Protein AF-B0WJ15-F1 (afdb_monomer)

Mean predicted aligned error: 12.39 Å

Sequence (258 aa):
MEREQELSQRQSWVLLDHVLFNPSLWIYTPATVQARLYAYLATEFLSDTQIYSNVRRVSTVLQTVHTLKFYYWVVNPRAKSGITPKGLDGPRPAQKDILAIRAYILLFLKQLIMIGNGVKDDELQSILNYLMTMHEDENLHDVLQMLISLMSEHPSSMVPAFDVKHGVRTIFKLLAAESQLIRLQALKLLGFFLSRSTHKFKWNCWVFGTVIFPTTAFLRKLLPLNQVLLPEASFVGKLTFGTVAGNVSGNGPEENLI

Organism: Culex quinquefasciatus (NCBI:txid7176)

Structure (mmCIF, N/CA/C/O backbone):
data_AF-B0WJ15-F1
#
_entry.id   AF-B0WJ15-F1
#
loop_
_atom_site.group_PDB
_atom_site.id
_atom_site.type_symbol
_atom_site.label_atom_id
_atom_site.label_alt_id
_atom_site.label_comp_id
_atom_site.label_asym_id
_atom_site.label_entity_id
_atom_site.label_seq_id
_atom_site.pdbx_PDB_ins_code
_atom_site.Cartn_x
_atom_site.Cartn_y
_atom_site.Cartn_z
_atom_site.occupancy
_atom_site.B_iso_or_equiv
_atom_site.auth_seq_id
_atom_site.auth_comp_id
_atom_site.auth_asym_id
_atom_site.auth_atom_id
_atom_site.pdbx_PDB_model_num
ATOM 1 N N . MET A 1 1 ? -18.269 -24.634 -29.330 1.00 61.69 1 MET A N 1
ATOM 2 C CA . MET A 1 1 ? -17.632 -25.464 -28.284 1.00 61.69 1 MET A CA 1
ATOM 3 C C . MET A 1 1 ? -16.351 -24.854 -27.720 1.00 61.69 1 MET A C 1
ATOM 5 O O . MET A 1 1 ? -16.474 -24.249 -26.669 1.00 61.69 1 MET A O 1
ATOM 9 N N . GLU A 1 2 ? -15.174 -24.895 -28.365 1.00 66.12 2 GLU A N 1
ATOM 10 C CA . GLU A 1 2 ? -13.932 -24.343 -27.754 1.00 66.12 2 GLU A CA 1
ATOM 11 C C . GLU A 1 2 ? -14.013 -22.841 -27.427 1.00 66.12 2 GLU A C 1
ATOM 13 O O . GLU A 1 2 ? -13.768 -22.444 -26.293 1.00 66.12 2 GLU A O 1
ATOM 18 N N . ARG A 1 3 ? -14.470 -21.999 -28.366 1.00 65.69 3 ARG A N 1
ATOM 19 C CA . ARG A 1 3 ? -14.637 -20.553 -28.101 1.00 65.69 3 ARG A CA 1
ATOM 20 C C . ARG A 1 3 ? -15.656 -20.247 -26.999 1.00 65.69 3 ARG A C 1
ATOM 22 O O . ARG A 1 3 ? -15.525 -19.248 -26.303 1.00 65.69 3 ARG A O 1
ATOM 29 N N . GLU A 1 4 ? -16.683 -21.081 -26.848 1.00 67.06 4 GLU A N 1
ATOM 30 C CA . GLU A 1 4 ? -17.711 -20.911 -25.810 1.00 67.06 4 GLU A CA 1
ATOM 31 C C . GLU A 1 4 ? -17.193 -21.348 -24.437 1.00 67.06 4 GLU A C 1
ATOM 33 O O . GLU A 1 4 ? -17.495 -20.698 -23.439 1.00 67.06 4 GLU A O 1
ATOM 38 N N . GLN A 1 5 ? -16.358 -22.390 -24.385 1.00 64.75 5 GLN A N 1
ATOM 39 C CA . GLN A 1 5 ? -15.649 -22.796 -23.172 1.00 64.75 5 GLN A CA 1
ATOM 40 C C . GLN A 1 5 ? -14.632 -21.736 -22.737 1.00 64.75 5 GLN A C 1
ATOM 42 O O . GLN A 1 5 ? -14.615 -21.374 -21.564 1.00 64.75 5 GLN A O 1
ATOM 47 N N . GLU A 1 6 ? -13.868 -21.156 -23.665 1.00 66.56 6 GLU A N 1
ATOM 48 C CA . GLU A 1 6 ? -12.963 -20.037 -23.367 1.00 66.56 6 GLU A CA 1
ATOM 49 C C . GLU A 1 6 ? -13.717 -18.795 -22.869 1.00 66.56 6 GLU A C 1
ATOM 51 O O . GLU A 1 6 ? -13.281 -18.138 -21.922 1.00 66.56 6 GLU A O 1
ATOM 56 N N . LEU A 1 7 ? -14.866 -18.467 -23.473 1.00 69.06 7 LEU A N 1
ATOM 57 C CA . LEU A 1 7 ? -15.721 -17.359 -23.034 1.00 69.06 7 LEU A CA 1
ATOM 58 C C . LEU A 1 7 ? -16.298 -17.609 -21.635 1.00 69.06 7 LEU A C 1
ATOM 60 O O . LEU A 1 7 ? -16.238 -16.716 -20.789 1.00 69.06 7 LEU A O 1
ATOM 64 N N . SER A 1 8 ? -16.795 -18.819 -21.371 1.00 65.25 8 SER A N 1
ATOM 65 C CA . SER A 1 8 ? -17.297 -19.222 -20.052 1.00 65.25 8 SER A CA 1
ATOM 66 C C . SER A 1 8 ? -16.190 -19.188 -18.997 1.00 65.25 8 SER A C 1
ATOM 68 O O . SER A 1 8 ? -16.399 -18.707 -17.882 1.00 65.25 8 SER A O 1
ATOM 70 N N . GLN A 1 9 ? -14.987 -19.644 -19.348 1.00 65.44 9 GLN A N 1
ATOM 71 C CA . GLN A 1 9 ? -13.832 -19.623 -18.459 1.00 65.44 9 GLN A CA 1
ATOM 72 C C . GLN A 1 9 ? -13.408 -18.179 -18.158 1.00 65.44 9 GLN A C 1
ATOM 74 O O . GLN A 1 9 ? -13.253 -17.816 -16.993 1.00 65.44 9 GLN A O 1
ATOM 79 N N . ARG A 1 10 ? -13.337 -17.305 -19.170 1.00 64.25 10 ARG A N 1
ATOM 80 C CA . ARG A 1 10 ? -13.076 -15.866 -18.974 1.00 64.25 10 ARG A CA 1
ATOM 81 C C . ARG A 1 10 ? -14.125 -15.197 -18.086 1.00 64.25 10 ARG A C 1
ATOM 83 O O . ARG A 1 10 ? -13.758 -14.407 -17.222 1.00 64.25 10 ARG A O 1
ATOM 90 N N . GLN A 1 11 ? -15.408 -15.519 -18.252 1.00 65.06 11 GLN A N 1
ATOM 91 C CA . GLN A 1 11 ? -16.475 -14.996 -17.390 1.00 65.06 11 GLN A CA 1
ATOM 92 C C . GLN A 1 11 ? -16.332 -15.471 -15.939 1.00 65.06 11 GLN A C 1
ATOM 94 O O . GLN A 1 11 ? -16.527 -14.673 -15.021 1.00 65.06 11 GLN A O 1
ATOM 99 N N . SER A 1 12 ? -15.931 -16.727 -15.720 1.00 64.38 12 SER A N 1
ATOM 100 C CA . SER A 1 12 ? -15.701 -17.254 -14.369 1.00 64.38 12 SER A CA 1
ATOM 101 C C . SER A 1 12 ? -14.552 -16.542 -13.644 1.00 64.38 12 SER A C 1
ATOM 103 O O . SER A 1 12 ? -14.696 -16.201 -12.472 1.00 64.38 12 SER A O 1
ATOM 105 N N . TRP A 1 13 ? -13.464 -16.209 -14.347 1.00 68.50 13 TRP A N 1
ATOM 106 C CA . TRP A 1 13 ? -12.348 -15.446 -13.777 1.00 68.50 13 TRP A CA 1
ATOM 107 C C . TRP A 1 13 ? -12.732 -14.004 -13.450 1.00 68.50 13 TRP A C 1
ATOM 109 O O . TRP A 1 13 ? -12.374 -13.491 -12.395 1.00 68.50 13 TRP A O 1
ATOM 119 N N . VAL A 1 14 ? -13.525 -13.366 -14.315 1.00 69.00 14 VAL A N 1
ATOM 120 C CA . VAL A 1 14 ? -14.055 -12.018 -14.060 1.00 69.00 14 VAL A CA 1
ATOM 121 C C . VAL A 1 14 ? -14.914 -12.011 -12.793 1.00 69.00 14 VAL A C 1
ATOM 123 O O . VAL A 1 14 ? -14.766 -11.122 -11.957 1.00 69.00 14 VAL A O 1
ATOM 126 N N . LEU A 1 15 ? -15.779 -13.012 -12.617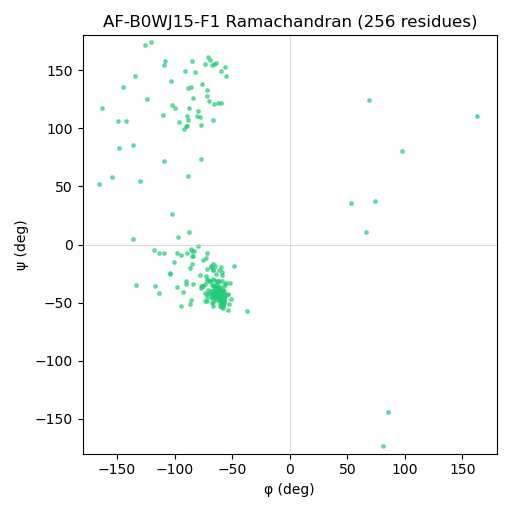 1.00 68.25 15 LEU A N 1
ATOM 127 C CA . LEU A 1 15 ? -16.590 -13.170 -11.408 1.00 68.25 15 LEU A CA 1
ATOM 128 C C . LEU A 1 15 ? -15.727 -13.418 -10.167 1.00 68.25 15 LEU A C 1
ATOM 130 O O . LEU A 1 15 ? -15.970 -12.802 -9.130 1.00 68.25 15 LEU A O 1
ATOM 134 N N . LEU A 1 16 ? -14.706 -14.269 -10.280 1.00 76.44 16 LEU A N 1
ATOM 135 C CA . LEU A 1 16 ? -13.784 -14.554 -9.185 1.00 76.44 16 LEU A CA 1
ATOM 136 C C . LEU A 1 16 ? -13.050 -13.285 -8.728 1.00 76.44 16 LEU A C 1
ATOM 138 O O . LEU A 1 16 ? -13.041 -12.995 -7.533 1.00 76.44 16 LEU A O 1
ATOM 142 N N . ASP A 1 17 ? -12.530 -12.482 -9.661 1.00 77.12 17 ASP A N 1
ATOM 143 C CA . ASP A 1 17 ? -11.898 -11.190 -9.362 1.00 77.12 17 ASP A CA 1
ATOM 144 C C . ASP A 1 17 ? -12.865 -10.248 -8.622 1.00 77.12 17 ASP A C 1
ATOM 146 O O . ASP A 1 17 ? -12.502 -9.622 -7.621 1.00 77.12 17 ASP A O 1
ATOM 150 N N . HIS A 1 18 ? -14.115 -10.163 -9.094 1.00 77.88 18 HIS A N 1
ATOM 151 C CA . HIS A 1 18 ? -15.151 -9.306 -8.510 1.00 77.88 18 HIS A CA 1
ATOM 152 C C . HIS A 1 18 ? -15.619 -9.748 -7.120 1.00 77.88 18 HIS A C 1
ATOM 154 O O . HIS A 1 18 ? -16.206 -8.937 -6.401 1.00 77.88 18 HIS A O 1
ATOM 160 N N . VAL A 1 19 ? -15.366 -10.996 -6.728 1.00 86.38 19 VAL A N 1
ATOM 161 C CA . VAL A 1 19 ? -15.652 -11.492 -5.379 1.00 86.38 19 VAL A CA 1
ATOM 162 C C . VAL A 1 19 ? -14.412 -11.377 -4.496 1.00 86.38 19 VAL A C 1
ATOM 164 O O . VAL A 1 19 ? -14.480 -10.760 -3.433 1.00 86.38 19 VAL A O 1
ATOM 167 N N . LEU A 1 20 ? -13.265 -11.911 -4.927 1.00 86.88 20 LEU A N 1
ATOM 168 C CA . LEU A 1 20 ? -12.046 -11.983 -4.113 1.00 86.88 20 LEU A CA 1
ATOM 169 C C . LEU A 1 20 ? -11.492 -10.601 -3.754 1.00 86.88 20 LEU A C 1
ATOM 171 O O . LEU A 1 20 ? -11.115 -10.376 -2.606 1.00 86.88 20 LEU A O 1
ATOM 175 N N . PHE A 1 21 ? -11.482 -9.657 -4.699 1.00 89.44 21 PHE A N 1
ATOM 176 C CA . PHE A 1 21 ? -10.881 -8.334 -4.491 1.00 89.44 21 PHE A CA 1
ATOM 177 C C . PHE A 1 21 ? -11.884 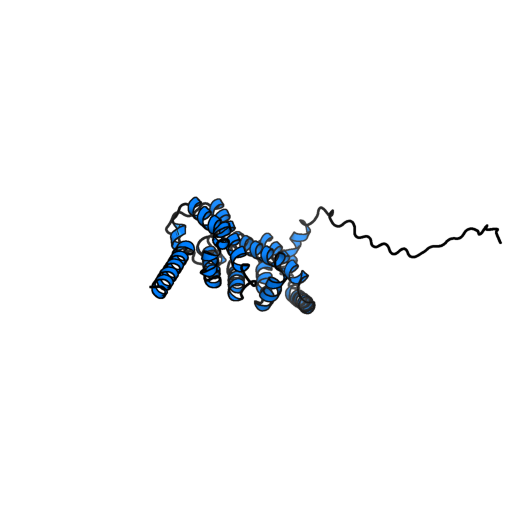-7.254 -4.089 1.00 89.44 21 PHE A C 1
ATOM 179 O O . PHE A 1 21 ? -11.518 -6.083 -3.992 1.00 89.44 21 PHE A O 1
ATOM 186 N N . ASN A 1 22 ? -13.144 -7.619 -3.832 1.00 92.25 22 ASN A N 1
ATOM 187 C CA . ASN A 1 22 ? -14.171 -6.664 -3.446 1.00 92.25 22 ASN A CA 1
ATOM 188 C C . ASN A 1 22 ? -14.272 -6.525 -1.917 1.00 92.25 22 ASN A C 1
ATOM 190 O O . ASN A 1 22 ? -14.953 -7.323 -1.266 1.00 92.25 22 ASN A O 1
ATOM 194 N N . PRO A 1 23 ? -13.677 -5.477 -1.315 1.00 93.56 23 PRO A N 1
ATOM 195 C CA . PRO A 1 23 ? -13.690 -5.313 0.133 1.00 93.56 23 PRO A CA 1
ATOM 196 C C . PRO A 1 23 ? -15.093 -5.099 0.695 1.00 93.56 23 PRO A C 1
ATOM 198 O O . PRO A 1 23 ? -15.320 -5.439 1.849 1.00 93.56 23 PRO A O 1
ATOM 201 N N . SER A 1 24 ? -16.039 -4.579 -0.099 1.00 93.38 24 SER A N 1
ATOM 202 C CA . SER A 1 24 ? -17.410 -4.341 0.368 1.00 93.38 24 SER A CA 1
ATOM 203 C C . SER A 1 24 ? -18.158 -5.623 0.722 1.00 93.38 24 SER A C 1
ATOM 205 O O . SER A 1 24 ? -19.124 -5.550 1.460 1.00 93.38 24 SER A O 1
ATOM 207 N N . LEU A 1 25 ? -17.707 -6.791 0.258 1.00 93.56 25 LEU A N 1
ATOM 208 C CA . LEU A 1 25 ? -18.269 -8.074 0.681 1.00 93.56 25 LEU A CA 1
ATOM 209 C C . LEU A 1 25 ? -17.599 -8.559 1.970 1.00 93.56 25 LEU A C 1
ATOM 211 O O . LEU A 1 25 ? -18.260 -8.932 2.938 1.00 93.56 25 LEU A O 1
ATOM 215 N N . TRP A 1 26 ? -16.267 -8.521 1.992 1.00 94.69 26 TRP A N 1
ATOM 216 C CA . TRP A 1 26 ? -15.470 -9.151 3.043 1.00 94.69 26 TRP A CA 1
ATOM 217 C C . TRP A 1 26 ? -15.514 -8.421 4.380 1.00 94.69 26 TRP A C 1
ATOM 219 O O . TRP A 1 26 ? -15.399 -9.074 5.417 1.00 94.69 26 TRP A O 1
ATOM 229 N N . ILE A 1 27 ? -15.744 -7.107 4.383 1.00 94.69 27 ILE A N 1
ATOM 230 C CA . ILE A 1 27 ? -15.808 -6.302 5.613 1.00 94.69 27 ILE A CA 1
ATOM 231 C C . ILE A 1 27 ? -16.893 -6.761 6.597 1.00 94.69 27 ILE A C 1
ATOM 233 O O . ILE A 1 27 ? -16.757 -6.525 7.793 1.00 94.69 27 ILE A O 1
ATOM 237 N N . TYR A 1 28 ? -17.938 -7.439 6.113 1.00 94.06 28 TYR A N 1
ATOM 238 C CA . TYR A 1 28 ? -19.042 -7.942 6.935 1.00 94.06 28 TYR A CA 1
ATOM 239 C C . TYR A 1 28 ? -18.784 -9.351 7.486 1.00 94.06 28 TYR A C 1
ATOM 241 O O . TYR A 1 28 ? -19.559 -9.856 8.296 1.00 94.06 28 TYR A O 1
ATOM 249 N N . THR A 1 29 ? -17.703 -10.004 7.057 1.00 95.19 29 THR A N 1
ATOM 250 C CA . THR A 1 29 ? -17.315 -11.328 7.559 1.00 95.19 29 THR A CA 1
ATOM 251 C C . THR A 1 29 ? -16.498 -11.208 8.851 1.00 95.19 29 THR A C 1
ATOM 253 O O . THR A 1 29 ? -15.889 -10.162 9.093 1.00 95.19 29 THR A O 1
ATOM 256 N N . PRO A 1 30 ? -16.428 -12.255 9.696 1.00 95.94 30 PRO A N 1
ATOM 257 C CA . PRO A 1 30 ? -15.579 -12.235 10.886 1.00 95.94 30 PRO A CA 1
ATOM 258 C C . PRO A 1 30 ? -14.114 -11.919 10.554 1.00 95.94 30 PRO A C 1
ATOM 260 O O . PRO A 1 30 ? -13.585 -12.380 9.544 1.00 95.94 30 PRO A O 1
ATOM 263 N N . ALA A 1 31 ? -13.422 -11.195 11.438 1.00 95.81 31 ALA A N 1
ATOM 264 C CA . ALA A 1 31 ? -12.035 -10.767 11.217 1.00 95.81 31 ALA A CA 1
ATOM 265 C C . ALA A 1 31 ? -11.073 -11.931 10.905 1.00 95.81 31 ALA A C 1
ATOM 267 O O . ALA A 1 31 ? -10.152 -11.792 10.104 1.00 95.81 31 ALA A O 1
ATOM 268 N N . THR A 1 32 ? -11.319 -13.107 11.489 1.00 96.69 32 THR A N 1
ATOM 269 C CA . THR A 1 32 ? -10.557 -14.333 11.214 1.00 96.69 32 THR A CA 1
ATOM 270 C C . THR A 1 32 ? -10.712 -14.816 9.772 1.00 96.69 32 THR A C 1
ATOM 272 O O . THR A 1 32 ? -9.753 -15.328 9.199 1.00 96.69 32 THR A O 1
ATOM 275 N N . VAL A 1 33 ? -11.888 -14.637 9.166 1.00 97.00 33 VAL A N 1
ATOM 276 C CA . VAL A 1 33 ? -12.153 -14.975 7.760 1.00 97.00 33 VAL A CA 1
ATOM 277 C C . VAL A 1 33 ? -11.446 -13.982 6.843 1.00 97.00 33 VAL A C 1
ATOM 279 O O . VAL A 1 33 ? -10.750 -14.405 5.923 1.00 97.00 33 VAL A O 1
ATOM 282 N N . GLN A 1 34 ? -11.534 -12.683 7.146 1.00 96.44 34 GLN A N 1
ATOM 283 C CA . GLN A 1 34 ? -10.812 -11.639 6.409 1.00 96.44 34 GLN A CA 1
ATOM 284 C C . GLN A 1 34 ? -9.297 -11.897 6.421 1.00 96.44 34 GLN A C 1
ATOM 286 O O . GLN A 1 34 ? -8.653 -11.887 5.374 1.00 96.44 34 GLN A O 1
ATOM 291 N N . ALA A 1 35 ? -8.727 -12.193 7.594 1.00 96.88 35 ALA A N 1
ATOM 292 C CA . ALA A 1 35 ? -7.303 -12.491 7.733 1.00 96.88 35 ALA A CA 1
ATOM 293 C C . ALA A 1 35 ? -6.889 -1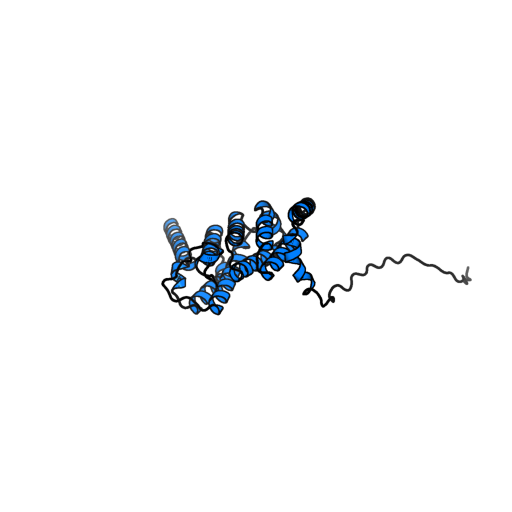3.730 6.926 1.00 96.88 35 ALA A C 1
ATOM 295 O O . ALA A 1 35 ? -5.862 -13.696 6.255 1.00 96.88 35 ALA A O 1
ATOM 296 N N . ARG A 1 36 ? -7.695 -14.802 6.943 1.00 97.25 36 ARG A N 1
ATOM 297 C CA . ARG A 1 36 ? -7.433 -16.018 6.154 1.00 97.25 36 ARG A CA 1
ATOM 298 C C . ARG A 1 36 ? -7.476 -15.759 4.652 1.00 97.25 36 ARG A C 1
ATOM 300 O O . ARG A 1 36 ? -6.600 -16.246 3.949 1.00 97.25 36 ARG A O 1
ATOM 307 N N . LEU A 1 37 ? -8.448 -14.980 4.176 1.00 96.00 37 LEU A N 1
ATOM 308 C CA . LEU A 1 37 ? -8.527 -14.593 2.768 1.00 96.00 37 LEU A CA 1
ATOM 309 C C . LEU A 1 37 ? -7.255 -13.866 2.330 1.00 96.00 37 LEU A C 1
ATOM 311 O O . LEU A 1 37 ? -6.623 -14.271 1.360 1.00 96.00 37 LEU A O 1
ATOM 315 N N . TYR A 1 38 ? -6.870 -12.799 3.034 1.00 96.62 38 TYR A N 1
ATOM 316 C CA . TYR A 1 38 ? -5.703 -12.019 2.625 1.00 96.62 38 TYR A CA 1
ATOM 317 C C . TYR A 1 38 ? -4.393 -12.778 2.820 1.00 96.62 38 TYR A C 1
ATOM 319 O O . TYR A 1 38 ? -3.480 -12.583 2.024 1.00 96.62 38 TYR A O 1
ATOM 327 N N . ALA A 1 39 ? -4.301 -13.660 3.819 1.00 96.62 39 ALA A N 1
ATOM 328 C CA . ALA A 1 39 ? -3.164 -14.562 3.959 1.00 96.62 39 ALA A CA 1
ATOM 329 C C . ALA A 1 39 ? -3.043 -15.481 2.737 1.00 96.62 39 ALA A C 1
ATOM 331 O O . ALA A 1 39 ? -1.993 -15.496 2.107 1.00 96.62 39 ALA A O 1
ATOM 332 N N . TYR A 1 40 ? -4.134 -16.147 2.342 1.00 94.88 40 TYR A N 1
ATOM 333 C CA . TYR A 1 40 ? -4.174 -16.993 1.147 1.00 94.88 40 TYR A CA 1
ATOM 334 C C . TYR A 1 40 ? -3.786 -16.218 -0.122 1.00 94.88 40 TYR A C 1
ATOM 336 O O . TYR A 1 40 ? -2.936 -16.673 -0.891 1.00 94.88 40 TYR A O 1
ATOM 344 N N . LEU A 1 41 ? -4.345 -15.014 -0.311 1.00 92.94 41 LEU A N 1
ATOM 345 C CA . LEU A 1 41 ? -3.983 -14.138 -1.430 1.00 92.94 41 LEU A CA 1
ATOM 346 C C . LEU A 1 41 ? -2.476 -13.829 -1.447 1.00 92.94 41 LEU A C 1
ATOM 348 O O . LEU A 1 41 ? -1.857 -13.832 -2.507 1.00 92.94 41 LEU A O 1
ATOM 352 N N . ALA A 1 42 ? -1.885 -13.601 -0.275 1.00 92.81 42 ALA A N 1
ATOM 353 C CA . ALA A 1 42 ? -0.488 -13.220 -0.099 1.00 92.81 42 ALA A CA 1
ATOM 354 C C . ALA A 1 42 ? 0.522 -14.380 -0.101 1.00 92.81 42 ALA A C 1
ATOM 356 O O . ALA A 1 42 ? 1.719 -14.123 0.017 1.00 92.81 42 ALA A O 1
ATOM 357 N N . THR A 1 43 ? 0.104 -15.645 -0.138 1.00 91.19 43 THR A N 1
ATOM 358 C CA . THR A 1 43 ? 1.053 -16.776 -0.053 1.00 91.19 43 THR A CA 1
ATOM 359 C C . THR A 1 43 ? 0.813 -17.857 -1.090 1.00 91.19 43 THR A C 1
ATOM 361 O O . THR A 1 43 ? 1.774 -18.445 -1.581 1.00 91.19 43 THR A O 1
ATOM 364 N N . GLU A 1 44 ? -0.443 -18.120 -1.438 1.00 89.56 44 GLU A N 1
ATOM 365 C CA . GLU A 1 44 ? -0.826 -19.263 -2.273 1.00 89.56 44 GLU A CA 1
ATOM 366 C C . GLU A 1 44 ? -1.461 -18.827 -3.595 1.00 89.56 44 GLU A C 1
ATOM 368 O O . GLU A 1 44 ? -1.220 -19.434 -4.630 1.00 89.56 44 GLU A O 1
ATOM 373 N N . PHE A 1 45 ? -2.232 -17.741 -3.606 1.00 86.94 45 PHE A N 1
ATOM 374 C CA . PHE A 1 45 ? -2.969 -17.329 -4.804 1.00 86.94 45 PHE A CA 1
ATOM 375 C C . PHE A 1 45 ? -2.061 -16.986 -5.994 1.00 86.94 45 PHE A C 1
ATOM 377 O O . PHE A 1 45 ? -2.378 -17.301 -7.137 1.00 86.94 45 PHE A O 1
ATOM 384 N N . LEU A 1 46 ? -0.926 -16.333 -5.733 1.00 82.81 46 LEU A N 1
ATOM 385 C CA . LEU A 1 46 ? -0.005 -15.877 -6.778 1.00 82.81 46 LEU A CA 1
ATOM 386 C C . LEU A 1 46 ? 0.986 -16.954 -7.248 1.00 82.81 46 LEU A C 1
ATOM 388 O O . LEU A 1 46 ? 1.682 -16.730 -8.238 1.00 82.81 46 LEU A O 1
ATOM 392 N N . SER A 1 47 ? 1.077 -18.097 -6.558 1.00 81.00 47 SER A N 1
ATOM 393 C CA . SER A 1 47 ? 1.951 -19.207 -6.959 1.00 81.00 47 SER A CA 1
ATOM 394 C C . SER A 1 47 ? 1.295 -20.144 -7.980 1.00 81.00 47 SER A C 1
ATOM 396 O O . SER A 1 47 ? 2.003 -20.873 -8.677 1.00 81.00 47 SER A O 1
ATOM 398 N N . ASP A 1 48 ? -0.031 -20.085 -8.130 1.00 79.44 48 ASP A N 1
ATOM 399 C CA . ASP A 1 48 ? -0.768 -20.826 -9.151 1.00 79.44 48 ASP A CA 1
ATOM 400 C C . ASP A 1 48 ? -0.671 -20.126 -10.521 1.00 79.44 48 ASP A C 1
ATOM 402 O O . ASP A 1 48 ? -1.168 -19.015 -10.737 1.00 79.44 48 ASP A O 1
ATOM 406 N N . THR A 1 49 ? -0.026 -20.797 -11.477 1.00 62.81 49 THR A N 1
ATOM 407 C CA . THR A 1 49 ? 0.248 -20.270 -12.821 1.00 62.81 49 THR A CA 1
ATOM 408 C C . THR A 1 49 ? -1.013 -20.060 -13.662 1.00 62.81 49 THR A C 1
ATOM 410 O O . THR A 1 49 ? -1.039 -19.146 -14.493 1.00 62.81 49 THR A O 1
ATOM 413 N N . GLN A 1 50 ? -2.069 -20.849 -13.437 1.00 65.31 50 GLN A N 1
ATOM 414 C CA . GLN A 1 50 ? -3.348 -20.710 -14.141 1.00 65.31 50 GLN A CA 1
ATOM 415 C C . GLN A 1 50 ? -4.091 -19.466 -13.661 1.00 65.31 50 GLN A C 1
ATOM 417 O O . GLN A 1 50 ? -4.596 -18.688 -14.473 1.00 65.31 50 GLN A O 1
ATOM 422 N N . ILE A 1 51 ? -4.089 -19.234 -12.349 1.00 65.12 51 ILE A N 1
ATOM 423 C CA . ILE A 1 51 ? -4.714 -18.062 -11.733 1.00 65.12 51 ILE A CA 1
ATOM 424 C C . ILE A 1 51 ? -3.951 -16.795 -12.132 1.00 65.12 51 ILE A C 1
ATOM 426 O O . ILE A 1 51 ? -4.546 -15.857 -12.665 1.00 65.12 51 ILE A O 1
ATOM 430 N N . TYR A 1 52 ? -2.626 -16.789 -11.970 1.00 64.50 52 TYR A N 1
ATOM 431 C CA . TYR A 1 52 ? -1.766 -15.653 -12.310 1.00 64.50 52 TYR A CA 1
ATOM 432 C C . TYR A 1 52 ? -1.991 -15.131 -13.738 1.00 64.50 52 TYR A C 1
ATOM 434 O O . TYR A 1 52 ? -2.132 -13.922 -13.935 1.00 64.50 52 TYR A O 1
ATOM 442 N N . SER A 1 53 ? -2.055 -16.028 -14.729 1.00 65.56 53 SER A N 1
ATOM 443 C CA . SER A 1 53 ? -2.175 -15.646 -16.144 1.00 65.56 53 SER A CA 1
ATOM 444 C C . SER A 1 53 ? -3.451 -14.857 -16.474 1.00 65.56 53 SER A C 1
ATOM 446 O O . SER A 1 53 ? -3.474 -1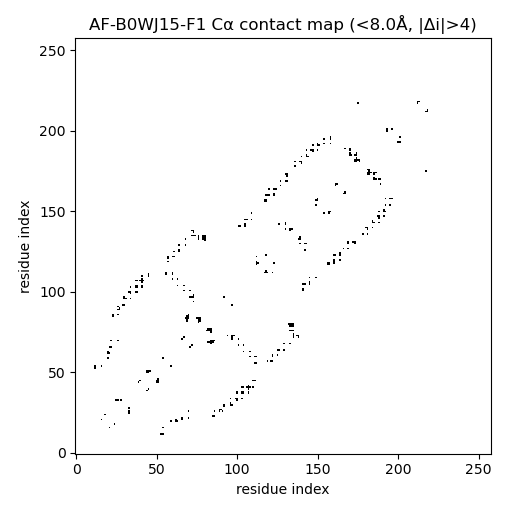4.106 -17.450 1.00 65.56 53 SER A O 1
ATOM 448 N N . ASN A 1 54 ? -4.489 -14.985 -15.642 1.00 70.50 54 ASN A N 1
ATOM 449 C CA . ASN A 1 54 ? -5.797 -14.370 -15.852 1.00 70.50 54 ASN A CA 1
ATOM 450 C C . ASN A 1 54 ? -6.015 -13.097 -15.017 1.00 70.50 54 ASN A C 1
ATOM 452 O O . ASN A 1 54 ? -6.921 -12.314 -15.317 1.00 70.50 54 ASN A O 1
ATOM 456 N N . VAL A 1 55 ? -5.178 -12.847 -14.005 1.00 77.56 55 VAL A N 1
ATOM 457 C CA . VAL A 1 55 ? -5.322 -11.683 -13.122 1.00 77.56 55 VAL A CA 1
ATOM 458 C C . VAL A 1 55 ? -4.957 -10.394 -13.856 1.00 77.56 55 VAL A C 1
ATOM 460 O O . VAL A 1 55 ? -3.851 -10.208 -14.375 1.00 77.56 55 VAL A O 1
ATOM 463 N N . ARG A 1 56 ? -5.865 -9.416 -13.808 1.00 87.00 56 ARG A N 1
ATOM 464 C CA . ARG A 1 56 ? -5.617 -8.047 -14.287 1.00 87.00 56 ARG A CA 1
ATOM 465 C C . ARG A 1 56 ? -4.764 -7.263 -13.285 1.00 87.00 56 ARG A C 1
ATOM 467 O O . ARG A 1 56 ? -5.259 -6.358 -12.617 1.00 87.00 56 ARG A O 1
ATOM 474 N N . ARG A 1 57 ? -3.463 -7.585 -13.227 1.00 89.50 57 ARG A N 1
ATOM 475 C CA . ARG A 1 57 ? -2.470 -7.089 -12.245 1.00 89.50 57 ARG A CA 1
ATOM 476 C C . ARG A 1 57 ? -2.646 -5.616 -11.849 1.00 89.50 57 ARG A C 1
ATOM 478 O O . ARG A 1 57 ? -2.855 -5.335 -10.675 1.00 89.50 57 ARG A O 1
ATOM 485 N N . VAL A 1 58 ? -2.631 -4.689 -12.814 1.00 92.06 58 VAL A N 1
ATOM 486 C CA . VAL A 1 58 ? -2.747 -3.240 -12.539 1.00 92.06 58 VAL A CA 1
ATOM 487 C C . VAL A 1 58 ? -4.074 -2.914 -11.848 1.00 92.06 58 VAL A C 1
ATOM 489 O O . VAL A 1 58 ? -4.096 -2.239 -10.823 1.00 92.06 58 VAL A O 1
ATOM 492 N N . SER A 1 59 ? -5.191 -3.427 -12.368 1.00 91.81 59 SER A N 1
ATOM 493 C CA . SER A 1 59 ? -6.515 -3.212 -11.776 1.00 91.81 59 SER A CA 1
ATOM 494 C C . SER A 1 59 ? -6.595 -3.768 -10.354 1.00 91.81 59 SER A C 1
ATOM 496 O O . SER A 1 59 ? -7.101 -3.085 -9.465 1.00 91.81 59 SER A O 1
ATOM 498 N N . THR A 1 60 ? -6.046 -4.961 -10.122 1.00 93.12 60 THR A N 1
ATOM 499 C CA . THR A 1 60 ? -6.004 -5.595 -8.798 1.00 93.12 60 THR A CA 1
ATOM 500 C C . THR A 1 60 ? -5.148 -4.795 -7.815 1.00 93.12 60 THR A C 1
ATOM 502 O O . THR A 1 60 ? -5.564 -4.592 -6.674 1.00 93.12 60 THR A O 1
ATOM 505 N N . VAL A 1 61 ? -4.004 -4.253 -8.246 1.00 95.06 61 VAL A N 1
ATOM 506 C CA . VAL A 1 61 ? -3.177 -3.346 -7.429 1.00 95.06 61 VAL A CA 1
ATOM 507 C C . VAL A 1 61 ? -3.973 -2.108 -7.017 1.00 95.06 61 VAL A C 1
ATOM 509 O O . VAL A 1 61 ? -4.059 -1.798 -5.828 1.00 95.06 61 VAL A O 1
ATOM 512 N N . LEU A 1 62 ? -4.616 -1.435 -7.973 1.00 95.44 62 LEU A N 1
ATOM 513 C CA . LEU A 1 62 ? -5.414 -0.235 -7.705 1.00 95.44 62 LEU A CA 1
ATOM 514 C C . LEU A 1 62 ? -6.577 -0.528 -6.742 1.00 95.44 62 LEU A C 1
ATOM 516 O O . LEU A 1 62 ? -6.823 0.247 -5.813 1.00 95.44 62 LEU A O 1
ATOM 520 N N . GLN A 1 63 ? -7.266 -1.658 -6.919 1.00 95.00 63 GLN A N 1
ATOM 521 C CA . GLN A 1 63 ? -8.331 -2.102 -6.014 1.00 95.00 63 GLN A CA 1
ATOM 522 C C . GLN A 1 63 ? -7.805 -2.432 -4.613 1.00 95.00 63 GLN A C 1
ATOM 524 O O . GLN A 1 63 ? -8.449 -2.093 -3.617 1.00 95.00 63 GLN A O 1
ATOM 529 N N . THR A 1 64 ? -6.619 -3.029 -4.511 1.00 96.75 64 THR A N 1
ATOM 530 C CA . THR A 1 64 ? -5.978 -3.361 -3.231 1.00 96.75 64 THR A CA 1
ATOM 531 C C . THR A 1 64 ? -5.571 -2.092 -2.473 1.00 96.75 64 THR A C 1
ATOM 533 O O . THR A 1 64 ? -5.856 -1.953 -1.282 1.00 96.75 64 THR A O 1
ATOM 536 N N . VAL A 1 65 ? -5.002 -1.102 -3.168 1.00 98.00 65 VAL A N 1
ATOM 537 C CA . VAL A 1 65 ? -4.685 0.216 -2.587 1.00 98.00 65 VAL A CA 1
ATOM 538 C C . VAL A 1 65 ? -5.960 0.950 -2.152 1.00 98.00 65 VAL A C 1
ATOM 540 O O . VAL A 1 65 ? -6.004 1.524 -1.062 1.00 98.00 65 VAL A O 1
ATOM 543 N N . HIS A 1 66 ? -7.029 0.898 -2.953 1.00 96.69 66 HIS A N 1
ATOM 544 C CA . HIS A 1 66 ? -8.339 1.435 -2.569 1.00 96.69 66 HIS A CA 1
ATOM 545 C C . HIS A 1 66 ? -8.896 0.724 -1.322 1.00 96.69 66 HIS A C 1
ATOM 547 O O . HIS A 1 66 ? -9.405 1.374 -0.408 1.00 96.69 66 HIS A O 1
ATOM 553 N N . THR A 1 67 ? -8.758 -0.598 -1.245 1.00 97.38 67 THR A N 1
ATOM 554 C CA . THR A 1 67 ? -9.174 -1.406 -0.092 1.00 97.38 67 THR A CA 1
ATOM 555 C C . THR A 1 67 ? -8.496 -0.939 1.197 1.00 97.38 67 THR A C 1
ATOM 557 O O . THR A 1 67 ? -9.180 -0.627 2.175 1.00 97.38 67 THR A O 1
ATOM 560 N N . LEU A 1 68 ? -7.169 -0.783 1.179 1.00 97.44 68 LEU A N 1
ATOM 561 C CA . LEU A 1 68 ? -6.414 -0.232 2.310 1.00 97.44 68 LEU A CA 1
ATOM 562 C C . LEU A 1 68 ? -6.881 1.177 2.688 1.00 97.44 68 LEU A C 1
ATOM 564 O O . LEU A 1 68 ? -7.077 1.469 3.864 1.00 97.44 68 LEU A O 1
ATOM 568 N N . LYS A 1 69 ? -7.088 2.043 1.690 1.00 97.31 69 LYS A N 1
ATOM 569 C CA . LYS A 1 69 ? -7.400 3.464 1.898 1.00 97.31 69 LYS A CA 1
ATOM 570 C C . LYS A 1 69 ? -8.761 3.692 2.550 1.00 97.31 69 LYS A C 1
ATOM 572 O O . LYS A 1 69 ? -8.890 4.561 3.408 1.00 97.31 69 LYS A O 1
ATOM 577 N N . PHE A 1 70 ? -9.782 2.952 2.121 1.00 97.31 70 PHE A N 1
ATOM 578 C CA . PHE A 1 70 ? -11.168 3.248 2.495 1.00 97.31 70 PHE A CA 1
ATOM 579 C C . PHE A 1 70 ? -11.748 2.311 3.557 1.00 97.31 70 PHE A C 1
ATOM 581 O O . PHE A 1 70 ? -12.669 2.728 4.260 1.00 97.31 70 PHE A O 1
ATOM 588 N N . TYR A 1 71 ? -11.222 1.089 3.693 1.00 96.81 71 TYR A N 1
ATOM 589 C CA . TYR A 1 71 ? -11.807 0.057 4.559 1.00 96.81 71 TYR A CA 1
ATOM 590 C C . TYR A 1 71 ? -10.907 -0.307 5.748 1.00 96.81 71 TYR A C 1
ATOM 592 O O . TYR A 1 71 ? -11.399 -0.420 6.867 1.00 96.81 71 TYR A O 1
ATOM 600 N N . TYR A 1 72 ? -9.589 -0.429 5.541 1.00 96.62 72 TYR A N 1
ATOM 601 C CA . TYR A 1 72 ? -8.651 -0.920 6.563 1.00 96.62 72 TYR A CA 1
ATOM 602 C C . TYR A 1 72 ? -7.728 0.178 7.110 1.00 96.62 72 TYR A C 1
ATOM 604 O O . TYR A 1 72 ? -6.523 0.217 6.863 1.00 96.62 72 TYR A O 1
ATOM 612 N N . TRP A 1 73 ? -8.300 1.073 7.906 1.00 95.50 73 TRP A N 1
ATOM 613 C CA . TRP A 1 73 ? -7.590 2.115 8.660 1.00 95.50 73 TRP A CA 1
ATOM 614 C C . TRP A 1 73 ? -7.613 1.803 10.152 1.00 95.50 73 TRP A C 1
ATOM 616 O O . TRP A 1 73 ? -8.529 1.124 10.593 1.00 95.50 73 TRP A O 1
ATOM 626 N N . VAL A 1 74 ? -6.648 2.287 10.943 1.00 94.06 74 VAL A N 1
ATOM 627 C CA . VAL A 1 74 ? -6.676 2.152 12.421 1.00 94.06 74 VAL A CA 1
ATOM 628 C C . VAL A 1 74 ? -7.466 3.294 13.055 1.00 94.06 74 VAL A C 1
ATOM 630 O O . VAL A 1 74 ? -8.413 3.046 13.802 1.00 94.06 74 VAL A O 1
ATOM 633 N N . VAL A 1 75 ? -7.120 4.528 12.684 1.00 95.06 75 VAL A N 1
ATOM 634 C CA . VAL A 1 75 ? -7.801 5.772 13.072 1.00 95.06 75 VAL A CA 1
ATOM 635 C C . VAL A 1 75 ? -8.643 6.264 11.898 1.00 95.06 75 VAL A C 1
ATOM 637 O O . VAL A 1 75 ? -8.215 6.151 10.752 1.00 95.06 75 VAL A O 1
ATOM 640 N N . ASN A 1 76 ? -9.845 6.783 12.166 1.00 95.31 76 ASN A N 1
ATOM 641 C CA . ASN A 1 76 ? -10.753 7.233 11.109 1.00 95.31 76 ASN A CA 1
ATOM 642 C C . ASN A 1 76 ? -10.095 8.350 10.273 1.00 95.31 76 ASN A C 1
ATOM 644 O O . ASN A 1 76 ? -9.750 9.393 10.838 1.00 95.31 76 ASN A O 1
ATOM 648 N N . PRO A 1 77 ? -9.952 8.176 8.945 1.00 96.25 77 PRO A N 1
ATOM 649 C CA . PRO A 1 77 ? -9.146 9.076 8.131 1.00 96.25 77 PRO A CA 1
ATOM 650 C C . PRO A 1 77 ? -9.852 10.386 7.755 1.00 96.25 77 PRO A C 1
ATOM 652 O O . PRO A 1 77 ? -9.268 11.253 7.102 1.00 96.25 77 PRO A O 1
ATOM 655 N N . ARG A 1 78 ? -11.115 10.574 8.161 1.00 95.56 78 ARG A N 1
ATOM 656 C CA . ARG A 1 78 ? -11.888 11.778 7.829 1.00 95.56 78 ARG A CA 1
ATOM 657 C C . ARG A 1 78 ? -11.244 13.050 8.372 1.00 95.56 78 ARG A C 1
ATOM 659 O O . ARG A 1 78 ? -11.224 14.054 7.673 1.00 95.56 78 ARG A O 1
ATOM 666 N N . ALA A 1 79 ? -10.724 13.006 9.597 1.00 93.56 79 ALA A N 1
ATOM 667 C CA . ALA A 1 79 ? -10.229 14.199 10.278 1.00 93.56 79 ALA A CA 1
ATOM 668 C C . ALA A 1 79 ? -8.912 14.723 9.682 1.00 93.56 79 ALA A C 1
ATOM 670 O O . ALA A 1 79 ? -8.807 15.914 9.412 1.00 93.56 79 ALA A O 1
ATOM 671 N N . LYS A 1 80 ? -7.917 13.849 9.470 1.00 93.81 80 LYS A N 1
ATOM 672 C CA . LYS A 1 80 ? -6.591 14.263 8.979 1.00 93.81 80 LYS A CA 1
ATOM 673 C C . LYS A 1 80 ? -6.487 14.255 7.454 1.00 93.81 80 LYS A C 1
ATOM 675 O O . LYS A 1 80 ? -5.796 15.097 6.893 1.00 93.81 80 LYS A O 1
ATOM 680 N N . SER A 1 81 ? -7.171 13.324 6.787 1.00 95.12 81 SER A N 1
ATOM 681 C CA . SER A 1 81 ? -7.043 13.123 5.338 1.00 95.12 81 SER A CA 1
ATOM 682 C C . SER A 1 81 ? -8.267 13.561 4.532 1.00 95.12 81 SER A C 1
ATOM 684 O O . SER A 1 81 ? -8.226 13.514 3.305 1.00 95.12 81 SER A O 1
ATOM 686 N N . GLY A 1 82 ? -9.379 13.942 5.177 1.00 95.81 82 GLY A N 1
ATOM 687 C CA . GLY A 1 82 ? -10.633 14.278 4.486 1.00 95.81 82 GLY A CA 1
ATOM 688 C C . GLY A 1 82 ? -11.290 13.087 3.775 1.00 95.81 82 GLY A C 1
ATOM 689 O O . GLY A 1 82 ? -12.222 13.255 2.991 1.00 95.81 82 GLY A O 1
ATOM 690 N N . ILE A 1 83 ? -10.810 11.866 4.025 1.00 96.12 83 ILE A N 1
ATOM 691 C CA . ILE A 1 83 ? -11.287 10.654 3.360 1.00 96.12 83 ILE A CA 1
ATOM 692 C C . ILE A 1 83 ? -12.530 10.158 4.083 1.00 96.12 83 ILE A C 1
ATOM 694 O O . ILE A 1 83 ? -12.506 9.915 5.287 1.00 96.12 83 ILE A O 1
ATOM 698 N N . THR A 1 84 ? -13.620 9.964 3.343 1.00 96.88 84 THR A N 1
ATOM 699 C CA . THR A 1 84 ? -14.814 9.314 3.888 1.00 96.88 84 THR A CA 1
ATOM 700 C C . THR A 1 84 ? -14.606 7.798 3.876 1.00 96.88 84 THR A C 1
ATOM 702 O O . THR A 1 84 ? -14.549 7.220 2.787 1.00 96.88 84 THR A O 1
ATOM 705 N N . PRO A 1 85 ? -14.465 7.142 5.044 1.00 95.19 85 PRO A N 1
ATOM 706 C CA . PRO A 1 85 ? -14.301 5.695 5.094 1.00 95.19 85 PRO A CA 1
ATOM 707 C C . PRO A 1 85 ? -15.578 4.977 4.644 1.00 95.19 85 PRO A C 1
ATOM 709 O O . PRO A 1 85 ? -16.681 5.519 4.752 1.00 95.19 85 PRO A O 1
ATOM 712 N N . LYS A 1 86 ? -15.415 3.751 4.144 1.00 95.19 86 LYS A N 1
ATOM 713 C CA . LYS A 1 86 ? -16.499 2.877 3.675 1.00 95.19 86 LYS A CA 1
ATOM 714 C C . LYS A 1 86 ? -16.702 1.717 4.652 1.00 95.19 86 LYS A C 1
ATOM 716 O O . LYS A 1 86 ? -15.781 1.377 5.391 1.00 95.19 86 LYS A O 1
ATOM 721 N N . GLY A 1 87 ? -17.889 1.107 4.634 1.00 88.06 87 GLY A N 1
ATOM 722 C CA . GLY A 1 87 ? -18.173 -0.079 5.447 1.00 88.06 87 GLY A CA 1
ATOM 723 C C . GLY A 1 87 ? -18.361 0.200 6.936 1.00 88.06 87 GLY A C 1
ATOM 724 O O . GLY A 1 87 ? -17.866 -0.552 7.769 1.00 88.06 87 GLY A O 1
ATOM 725 N N . LEU A 1 88 ? -18.995 1.326 7.274 1.00 89.75 88 LEU A N 1
ATOM 726 C CA . LEU A 1 88 ? -19.233 1.731 8.668 1.00 89.75 88 LEU A CA 1
ATOM 727 C C . LEU A 1 88 ? -20.494 1.103 9.281 1.00 89.75 88 LEU A C 1
ATOM 729 O O . LEU A 1 88 ? -20.739 1.255 10.472 1.00 89.75 88 LEU A O 1
ATOM 733 N N . ASP A 1 89 ? -21.305 0.454 8.459 1.00 90.62 89 ASP A N 1
ATOM 734 C CA . ASP A 1 89 ? -22.615 -0.114 8.767 1.00 90.62 89 ASP A CA 1
ATOM 735 C C . ASP A 1 89 ? -22.549 -1.539 9.350 1.00 90.62 89 ASP A C 1
ATOM 737 O O . ASP A 1 89 ? -23.575 -2.085 9.747 1.00 90.62 89 ASP A O 1
ATOM 741 N N . GLY A 1 90 ? -21.353 -2.132 9.445 1.00 84.12 90 GLY A N 1
ATOM 742 C CA . GLY A 1 90 ? -21.123 -3.472 9.989 1.00 84.12 90 GLY A CA 1
ATOM 743 C C . GLY A 1 90 ? -20.185 -3.510 11.206 1.00 84.12 90 GLY A C 1
ATOM 74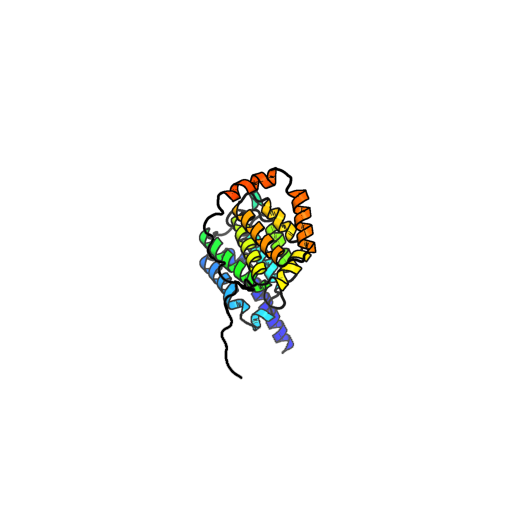4 O O . GLY A 1 90 ? -19.590 -2.495 11.583 1.00 84.12 90 GLY A O 1
ATOM 745 N N . PRO A 1 91 ? -20.017 -4.691 11.832 1.00 86.44 91 PRO A N 1
ATOM 746 C CA . PRO A 1 91 ? -19.085 -4.870 12.939 1.00 86.44 91 PRO A CA 1
ATOM 747 C C . PRO A 1 91 ? -17.643 -4.693 12.455 1.00 86.44 91 PRO A C 1
ATOM 749 O O . PRO A 1 91 ? -17.162 -5.420 11.588 1.00 86.44 91 PRO A O 1
ATOM 752 N N . ARG A 1 92 ? -16.927 -3.730 13.040 1.00 92.00 92 ARG A N 1
ATOM 753 C CA . ARG A 1 92 ? -15.538 -3.455 12.668 1.00 92.00 92 ARG A CA 1
ATOM 754 C C . ARG A 1 92 ? -14.572 -4.368 13.436 1.00 92.00 92 ARG A C 1
ATOM 756 O O . ARG A 1 92 ? -14.709 -4.480 14.655 1.00 92.00 92 ARG A O 1
ATOM 763 N N . PRO A 1 93 ? -13.560 -4.964 12.775 1.00 94.94 93 PRO A N 1
ATOM 764 C CA . PRO A 1 93 ? -12.530 -5.739 13.459 1.00 94.94 93 PRO A CA 1
ATOM 765 C C . PRO A 1 93 ? -11.806 -4.937 14.550 1.00 94.94 93 PRO A C 1
ATOM 767 O O . PRO A 1 93 ? -11.679 -3.708 14.469 1.00 94.94 93 PRO A O 1
ATOM 770 N N . ALA A 1 94 ? -11.291 -5.640 15.562 1.00 95.25 94 ALA A N 1
ATOM 771 C CA . ALA A 1 94 ? -10.466 -5.019 16.589 1.00 95.25 94 ALA A CA 1
ATOM 772 C C . ALA A 1 94 ? -9.151 -4.506 15.982 1.00 95.25 94 ALA A C 1
ATOM 774 O O . ALA A 1 94 ? -8.666 -5.023 14.976 1.00 95.25 94 ALA A O 1
ATOM 775 N N . GLN A 1 95 ? -8.533 -3.505 16.614 1.00 95.31 95 GLN A N 1
ATOM 776 C CA . GLN A 1 95 ? -7.319 -2.865 16.092 1.00 95.31 95 GLN A CA 1
ATOM 777 C C . GLN A 1 95 ? -6.195 -3.865 15.782 1.00 95.31 95 GLN A C 1
ATOM 779 O O . GLN A 1 95 ? -5.575 -3.766 14.726 1.00 95.31 95 GLN A O 1
ATOM 784 N N . LYS A 1 96 ? -5.973 -4.854 16.659 1.00 96.38 96 LYS A N 1
ATOM 785 C CA . LYS A 1 96 ? -4.976 -5.915 16.442 1.00 96.38 96 LYS A CA 1
ATOM 786 C C . LYS A 1 96 ? -5.234 -6.705 15.151 1.00 96.38 96 LYS A C 1
ATOM 788 O O . LYS A 1 96 ? -4.298 -7.017 14.423 1.00 96.38 96 LYS A O 1
ATOM 793 N N . ASP A 1 97 ? -6.502 -6.980 14.852 1.00 96.94 97 ASP A N 1
ATOM 794 C CA . ASP A 1 97 ? -6.894 -7.784 13.698 1.00 96.94 97 ASP A CA 1
ATOM 795 C C . ASP A 1 97 ? -6.776 -6.952 12.421 1.00 96.94 97 ASP A C 1
ATOM 797 O O . ASP A 1 97 ? -6.323 -7.454 11.400 1.00 96.94 97 ASP A O 1
ATOM 801 N N . ILE A 1 98 ? -7.087 -5.652 12.489 1.00 97.38 98 ILE A N 1
ATOM 802 C CA . ILE A 1 98 ? -6.863 -4.719 11.376 1.00 97.38 98 ILE A CA 1
ATOM 803 C C . ILE A 1 98 ? -5.383 -4.647 11.016 1.00 97.38 98 ILE A C 1
ATOM 805 O O . ILE A 1 98 ? -5.054 -4.696 9.835 1.00 97.38 98 ILE A O 1
ATOM 809 N N . LEU A 1 99 ? -4.490 -4.545 12.003 1.00 97.50 99 LEU A N 1
ATOM 810 C CA . LEU A 1 99 ? -3.046 -4.535 11.752 1.00 97.50 99 LEU A CA 1
ATOM 811 C C . LEU A 1 99 ? -2.590 -5.836 11.075 1.00 97.50 99 LEU A C 1
ATOM 813 O O . LEU A 1 99 ? -1.880 -5.785 10.072 1.00 97.50 99 LEU A O 1
ATOM 817 N N . ALA A 1 100 ? -3.062 -6.992 11.554 1.00 97.62 100 ALA A N 1
ATOM 818 C CA . ALA A 1 100 ? -2.755 -8.285 10.941 1.00 97.62 100 ALA A CA 1
ATOM 819 C C . ALA A 1 100 ? -3.288 -8.396 9.498 1.00 97.62 100 ALA A C 1
ATOM 821 O O . ALA A 1 100 ? -2.555 -8.790 8.592 1.00 97.62 100 ALA A O 1
ATOM 822 N N . ILE A 1 101 ? -4.541 -7.998 9.260 1.00 98.31 101 ILE A N 1
ATOM 823 C CA . ILE A 1 101 ? -5.154 -7.997 7.925 1.00 98.31 101 ILE A CA 1
ATOM 824 C C . ILE A 1 101 ? -4.378 -7.076 6.976 1.00 98.31 101 ILE A C 1
ATOM 826 O O . ILE A 1 101 ? -4.052 -7.475 5.860 1.00 98.31 101 ILE A O 1
ATOM 830 N N . ARG A 1 102 ? -4.022 -5.865 7.419 1.00 98.25 102 ARG A N 1
ATOM 831 C CA . ARG A 1 102 ? -3.235 -4.912 6.622 1.00 98.25 102 ARG A CA 1
ATOM 832 C C . ARG A 1 102 ? -1.863 -5.463 6.253 1.00 98.25 102 ARG A C 1
ATOM 834 O O . ARG A 1 102 ? -1.445 -5.273 5.113 1.00 98.25 102 ARG A O 1
ATOM 841 N N . ALA A 1 103 ? -1.195 -6.163 7.169 1.00 98.19 103 ALA A N 1
ATOM 842 C CA . ALA A 1 103 ? 0.082 -6.808 6.882 1.00 98.19 103 ALA A CA 1
ATOM 843 C C . ALA A 1 103 ? -0.046 -7.829 5.738 1.00 98.19 103 ALA A C 1
ATOM 845 O O . ALA A 1 103 ? 0.755 -7.793 4.805 1.00 98.19 103 ALA A O 1
ATOM 846 N N . TYR A 1 104 ? -1.089 -8.668 5.745 1.00 98.38 104 TYR A N 1
ATOM 847 C CA . TYR A 1 104 ? -1.347 -9.600 4.643 1.00 98.38 104 TYR A CA 1
ATOM 848 C C . TYR A 1 104 ? -1.719 -8.891 3.337 1.00 98.38 104 TYR A C 1
ATOM 850 O O . TYR A 1 104 ? -1.185 -9.240 2.286 1.00 98.38 104 TYR A O 1
ATOM 858 N N . ILE A 1 105 ? -2.565 -7.856 3.385 1.00 98.25 105 ILE A N 1
ATOM 859 C CA . ILE A 1 105 ? -2.910 -7.066 2.193 1.00 98.25 105 ILE A CA 1
ATOM 860 C C . ILE A 1 105 ? -1.652 -6.449 1.561 1.00 98.25 105 ILE A C 1
ATOM 862 O O . ILE A 1 105 ? -1.501 -6.451 0.340 1.00 98.25 105 ILE A O 1
ATOM 866 N N . LEU A 1 106 ? -0.739 -5.924 2.379 1.00 98.38 106 LEU A N 1
ATOM 867 C CA . LEU A 1 106 ? 0.503 -5.318 1.900 1.00 98.38 106 LEU A CA 1
ATOM 868 C C . LEU A 1 106 ? 1.512 -6.351 1.410 1.00 98.38 106 LEU A C 1
ATOM 870 O O . LEU A 1 106 ? 2.211 -6.086 0.436 1.00 98.38 106 LEU A O 1
ATOM 874 N N . LEU A 1 107 ? 1.566 -7.532 2.027 1.00 97.06 107 LEU A N 1
ATOM 875 C CA . LEU A 1 107 ? 2.367 -8.643 1.521 1.00 97.06 107 LEU A CA 1
ATOM 876 C C . LEU A 1 107 ? 1.876 -9.083 0.136 1.00 97.06 107 LEU A C 1
ATOM 878 O O . LEU A 1 107 ? 2.685 -9.191 -0.786 1.00 97.06 107 LEU A O 1
ATOM 882 N N . PHE A 1 108 ? 0.559 -9.241 -0.027 1.00 95.94 108 PHE A N 1
ATOM 883 C CA . PHE A 1 108 ? -0.065 -9.524 -1.318 1.00 95.94 108 PHE A CA 1
ATOM 884 C C . PHE A 1 108 ? 0.268 -8.441 -2.348 1.00 95.94 108 PHE A C 1
ATOM 886 O O . PHE A 1 108 ? 0.743 -8.751 -3.438 1.00 95.94 108 PHE A O 1
ATOM 893 N N . LEU A 1 109 ? 0.089 -7.164 -1.993 1.00 96.62 109 LEU A N 1
ATOM 894 C CA . LEU A 1 109 ? 0.387 -6.040 -2.880 1.00 96.62 109 LEU A CA 1
ATOM 895 C C . LEU A 1 109 ? 1.862 -6.024 -3.307 1.00 96.62 109 LEU A C 1
ATOM 897 O O . LEU A 1 109 ? 2.150 -5.870 -4.493 1.00 96.62 109 LEU A O 1
ATOM 901 N N . LYS A 1 110 ? 2.788 -6.214 -2.360 1.00 95.31 110 LYS A N 1
ATOM 902 C CA . LYS A 1 110 ? 4.233 -6.274 -2.614 1.00 95.31 110 LYS A CA 1
ATOM 903 C C . LYS A 1 110 ? 4.573 -7.369 -3.621 1.00 95.31 110 LYS A C 1
ATOM 905 O O . LYS A 1 110 ? 5.307 -7.113 -4.571 1.00 95.31 110 LYS A O 1
ATOM 910 N N . GLN A 1 111 ? 4.057 -8.577 -3.411 1.00 92.75 111 GLN A N 1
ATOM 911 C CA . GLN A 1 111 ? 4.296 -9.690 -4.324 1.00 92.75 111 GLN A CA 1
ATOM 912 C C . GLN A 1 111 ? 3.688 -9.402 -5.695 1.00 92.75 111 GLN A C 1
ATOM 914 O O . GLN A 1 111 ? 4.382 -9.506 -6.701 1.00 92.75 111 GLN A O 1
ATOM 919 N N . LEU A 1 112 ? 2.434 -8.948 -5.735 1.00 92.06 112 LEU A N 1
ATOM 920 C CA . LEU A 1 112 ? 1.701 -8.681 -6.968 1.00 92.06 112 LEU A CA 1
ATOM 921 C C . LEU A 1 112 ? 2.426 -7.689 -7.889 1.00 92.06 112 LEU A C 1
ATOM 923 O O . LEU A 1 112 ? 2.508 -7.926 -9.094 1.00 92.06 112 LEU A O 1
ATOM 927 N N . ILE A 1 113 ? 2.993 -6.608 -7.341 1.00 91.94 113 ILE A N 1
ATOM 928 C CA . ILE A 1 113 ? 3.732 -5.619 -8.145 1.00 91.94 113 ILE A CA 1
ATOM 929 C C . ILE A 1 113 ? 5.129 -6.085 -8.576 1.00 91.94 113 ILE A C 1
ATOM 931 O O . ILE A 1 113 ? 5.755 -5.446 -9.420 1.00 91.94 113 ILE A O 1
ATOM 935 N N . MET A 1 114 ? 5.648 -7.164 -7.994 1.00 89.12 114 MET A N 1
ATOM 936 C CA . MET A 1 114 ? 6.943 -7.724 -8.384 1.00 89.12 114 MET A CA 1
ATOM 937 C C . MET A 1 114 ? 6.814 -8.900 -9.346 1.00 89.12 114 MET A C 1
ATOM 939 O O . MET A 1 114 ? 7.816 -9.355 -9.893 1.00 89.12 114 MET A O 1
ATOM 943 N N . ILE A 1 115 ? 5.597 -9.373 -9.602 1.00 84.75 115 ILE A N 1
ATOM 944 C CA . ILE A 1 115 ? 5.374 -10.500 -10.501 1.00 84.75 115 ILE A CA 1
ATOM 945 C C . ILE A 1 115 ? 5.648 -10.116 -11.952 1.00 84.75 115 ILE A C 1
ATOM 947 O O . ILE A 1 115 ? 5.007 -9.227 -12.504 1.00 84.75 115 ILE A O 1
ATOM 951 N N . GLY A 1 116 ? 6.540 -10.844 -12.616 1.00 79.81 116 GLY A N 1
ATOM 952 C CA . GLY A 1 116 ? 6.904 -10.597 -14.009 1.00 79.81 116 GLY A CA 1
ATOM 953 C C . GLY A 1 116 ? 8.001 -9.542 -14.139 1.00 79.81 116 GLY A C 1
ATOM 954 O O . GLY A 1 116 ? 8.926 -9.490 -13.334 1.00 79.81 116 GLY A O 1
ATOM 955 N N . ASN A 1 117 ? 7.934 -8.713 -15.183 1.00 77.75 117 ASN A N 1
ATOM 956 C CA . ASN A 1 117 ? 9.065 -7.874 -15.591 1.00 77.75 117 ASN A CA 1
ATOM 957 C C . ASN A 1 117 ? 9.092 -6.503 -14.884 1.00 77.75 117 ASN A C 1
ATOM 959 O O . ASN A 1 117 ? 9.035 -5.454 -15.523 1.00 77.75 117 ASN A O 1
ATOM 963 N N . GLY A 1 118 ? 9.159 -6.520 -13.551 1.00 82.31 118 GLY A N 1
ATOM 964 C CA . GLY A 1 118 ? 9.289 -5.318 -12.724 1.00 82.31 118 GLY A CA 1
ATOM 965 C C . GLY A 1 118 ? 7.981 -4.566 -12.457 1.00 82.31 118 GLY A C 1
ATOM 966 O O . GLY A 1 118 ? 6.880 -5.040 -12.766 1.00 82.31 118 GLY A O 1
ATOM 967 N N . VAL A 1 119 ? 8.112 -3.398 -11.825 1.00 91.19 119 VAL A N 1
ATOM 968 C CA . VAL A 1 119 ? 6.984 -2.550 -11.411 1.00 91.19 119 VAL A CA 1
ATOM 969 C C . VAL A 1 119 ? 6.385 -1.799 -12.601 1.00 91.19 119 VAL A C 1
ATOM 971 O O . VAL A 1 119 ? 7.116 -1.274 -13.441 1.00 91.19 119 VAL A O 1
ATOM 974 N N . LYS A 1 120 ? 5.050 -1.726 -12.674 1.00 91.94 120 LYS A N 1
ATOM 975 C CA . LYS A 1 120 ? 4.363 -0.923 -13.692 1.00 91.94 120 LYS A CA 1
ATOM 976 C C . LYS A 1 120 ? 4.101 0.492 -13.191 1.00 91.94 120 LYS A C 1
ATOM 978 O O . LYS A 1 120 ? 3.847 0.729 -12.011 1.00 91.94 120 LYS A O 1
ATOM 983 N N . ASP A 1 121 ? 4.094 1.421 -14.132 1.00 91.50 121 ASP A N 1
ATOM 984 C CA . ASP A 1 121 ? 3.929 2.852 -13.901 1.00 91.50 121 ASP A CA 1
ATOM 985 C C . ASP A 1 121 ? 2.695 3.221 -13.065 1.00 91.50 121 ASP A C 1
ATOM 987 O O . ASP A 1 121 ? 2.815 3.939 -12.070 1.00 91.50 121 ASP A O 1
ATOM 991 N N . ASP A 1 122 ? 1.520 2.720 -13.448 1.00 94.56 122 ASP A N 1
ATOM 992 C CA . ASP A 1 122 ? 0.254 3.037 -12.773 1.00 94.56 122 ASP A CA 1
ATOM 993 C C . ASP A 1 122 ? 0.175 2.432 -11.367 1.00 94.56 122 ASP A C 1
ATOM 995 O O . ASP A 1 122 ? -0.411 3.015 -10.451 1.00 94.56 122 ASP A O 1
ATOM 999 N N . GLU A 1 123 ? 0.809 1.276 -11.173 1.00 96.12 123 GLU A N 1
ATOM 1000 C CA . GLU A 1 123 ? 0.856 0.580 -9.890 1.00 96.12 123 GLU A CA 1
ATOM 1001 C C . GLU A 1 123 ? 1.664 1.390 -8.879 1.00 96.12 123 GLU A C 1
ATOM 1003 O O . GLU A 1 123 ? 1.152 1.731 -7.808 1.00 96.12 123 GLU A O 1
ATOM 1008 N N . LEU A 1 124 ? 2.890 1.778 -9.245 1.00 97.06 124 LEU A N 1
ATOM 1009 C CA . LEU A 1 124 ? 3.733 2.603 -8.385 1.00 97.06 124 LEU A CA 1
ATOM 1010 C C . LEU A 1 124 ? 3.094 3.970 -8.133 1.00 97.06 124 LEU A C 1
ATOM 1012 O O . LEU A 1 124 ? 3.069 4.433 -6.991 1.00 97.06 124 LEU A O 1
ATOM 1016 N N . GLN A 1 125 ? 2.519 4.595 -9.165 1.00 97.50 125 GLN A N 1
ATOM 1017 C CA . GLN A 1 125 ? 1.823 5.870 -9.010 1.00 97.50 125 GLN A CA 1
ATOM 1018 C C . GLN A 1 125 ? 0.666 5.765 -8.006 1.00 97.50 125 GLN A C 1
ATOM 1020 O O . GLN A 1 125 ? 0.486 6.671 -7.191 1.00 97.50 125 GLN A O 1
ATOM 1025 N N . SER A 1 126 ? -0.096 4.665 -8.010 1.00 98.12 126 SER A N 1
ATOM 1026 C CA . SER A 1 126 ? -1.191 4.458 -7.052 1.00 98.12 126 SER A CA 1
ATOM 1027 C C . SER A 1 126 ? -0.694 4.389 -5.599 1.00 98.12 126 SER A C 1
ATOM 1029 O O . SER A 1 126 ? -1.297 5.002 -4.713 1.00 98.12 126 SER A O 1
ATOM 1031 N N . ILE A 1 127 ? 0.452 3.741 -5.361 1.00 98.31 127 ILE A N 1
ATOM 1032 C CA . ILE A 1 127 ? 1.095 3.644 -4.041 1.00 98.31 127 ILE A CA 1
ATOM 1033 C C . ILE A 1 127 ? 1.621 5.016 -3.596 1.00 98.31 127 ILE A C 1
ATOM 1035 O O . ILE A 1 127 ? 1.386 5.439 -2.462 1.00 98.31 127 ILE A O 1
ATOM 1039 N N . LEU A 1 128 ? 2.281 5.757 -4.491 1.00 98.25 128 LEU A N 1
ATOM 1040 C CA . LEU A 1 128 ? 2.756 7.114 -4.200 1.00 98.25 128 LEU A CA 1
ATOM 1041 C C . LEU A 1 128 ? 1.590 8.065 -3.898 1.00 98.25 128 LEU A C 1
ATOM 1043 O O . LEU A 1 128 ? 1.659 8.846 -2.949 1.00 98.25 128 LEU A O 1
ATOM 1047 N N . ASN A 1 129 ? 0.484 7.955 -4.636 1.00 98.12 129 ASN A N 1
ATOM 1048 C CA . ASN A 1 129 ? -0.733 8.728 -4.388 1.00 98.12 129 ASN A CA 1
ATOM 1049 C C . ASN A 1 129 ? -1.360 8.394 -3.029 1.00 98.12 129 ASN A C 1
ATOM 1051 O O . ASN A 1 129 ? -1.840 9.297 -2.337 1.00 98.12 129 ASN A O 1
ATOM 1055 N N . TYR A 1 130 ? -1.342 7.124 -2.613 1.00 98.50 130 TYR A N 1
ATOM 1056 C CA . TYR A 1 130 ? -1.759 6.741 -1.264 1.00 98.50 130 TYR A CA 1
ATOM 1057 C C . TYR A 1 130 ? -0.921 7.481 -0.213 1.00 98.50 130 TYR A C 1
ATOM 1059 O O . TYR A 1 130 ? -1.482 8.171 0.637 1.00 98.50 130 TYR A O 1
ATOM 1067 N N . LEU A 1 131 ? 0.412 7.425 -0.315 1.00 98.31 131 LEU A N 1
ATOM 1068 C CA . LEU A 1 131 ? 1.325 8.088 0.629 1.00 98.31 131 LEU A CA 1
ATOM 1069 C C . LEU A 1 131 ? 1.195 9.619 0.622 1.00 98.31 131 LEU A C 1
ATOM 1071 O O . LEU A 1 131 ? 1.383 10.261 1.658 1.00 98.31 131 LEU A O 1
ATOM 1075 N N . MET A 1 132 ? 0.849 10.215 -0.519 1.00 97.31 132 MET A N 1
ATOM 1076 C CA . MET A 1 132 ? 0.587 11.653 -0.631 1.00 97.31 132 MET A CA 1
ATOM 1077 C C . MET A 1 132 ? -0.730 12.075 0.027 1.00 97.31 132 MET A C 1
ATOM 1079 O O . MET A 1 132 ? -0.810 13.191 0.529 1.00 97.31 132 MET A O 1
ATOM 1083 N N . THR A 1 133 ? -1.746 11.208 0.037 1.00 96.81 133 THR A N 1
ATOM 1084 C CA . THR A 1 133 ? -3.112 11.579 0.454 1.00 96.81 133 THR A CA 1
ATOM 1085 C C . THR A 1 133 ? -3.506 11.096 1.848 1.00 96.81 133 THR A C 1
ATOM 1087 O O . THR A 1 133 ? -4.351 11.730 2.470 1.00 96.81 133 THR A O 1
ATOM 1090 N N . MET A 1 134 ? -2.901 10.020 2.355 1.00 97.50 134 MET A N 1
ATOM 1091 C CA . MET A 1 134 ? -3.119 9.533 3.723 1.00 97.50 134 MET A CA 1
ATOM 1092 C C . MET A 1 134 ? -2.269 10.306 4.740 1.00 97.50 134 MET A C 1
ATOM 1094 O O . MET A 1 134 ? -1.156 10.745 4.428 1.00 97.50 134 MET A O 1
ATOM 1098 N N . HIS A 1 135 ? -2.786 10.461 5.958 1.00 97.06 135 HIS A N 1
ATOM 1099 C CA . HIS A 1 135 ? -2.164 11.223 7.055 1.00 97.06 135 HIS A CA 1
ATOM 1100 C C . HIS A 1 135 ? -2.243 10.498 8.407 1.00 97.06 135 HIS A C 1
ATOM 1102 O O . HIS A 1 135 ? -1.849 11.036 9.441 1.00 97.06 135 HIS A O 1
ATOM 1108 N N . GLU A 1 136 ? -2.751 9.272 8.414 1.00 97.25 136 GLU A N 1
ATOM 1109 C CA . GLU A 1 136 ? -2.852 8.421 9.588 1.00 97.25 136 GLU A CA 1
ATOM 1110 C C . GLU A 1 136 ? -1.544 7.636 9.723 1.00 97.25 136 GLU A C 1
ATOM 1112 O O . GLU A 1 136 ? -1.179 6.869 8.831 1.00 97.25 136 GLU A O 1
ATOM 1117 N N . ASP A 1 137 ? -0.821 7.852 10.825 1.00 96.62 137 ASP A N 1
ATOM 1118 C CA . ASP A 1 137 ? 0.575 7.423 10.969 1.00 96.62 137 ASP A CA 1
ATOM 1119 C C . ASP A 1 137 ? 0.752 5.909 10.799 1.00 96.62 137 ASP A C 1
ATOM 1121 O O . ASP A 1 137 ? 1.578 5.483 10.001 1.00 96.62 137 ASP A O 1
ATOM 1125 N N . GLU A 1 138 ? -0.084 5.088 11.438 1.00 96.69 138 GLU A N 1
ATOM 1126 C CA . GLU A 1 138 ? -0.054 3.625 11.274 1.00 96.69 138 GLU A CA 1
ATOM 1127 C C . GLU A 1 138 ? -0.318 3.199 9.818 1.00 96.69 138 GLU A C 1
ATOM 1129 O O . GLU A 1 138 ? 0.262 2.239 9.316 1.00 96.69 138 GLU A O 1
ATOM 1134 N N . ASN A 1 139 ? -1.204 3.909 9.113 1.00 97.25 139 ASN A N 1
ATOM 1135 C CA . ASN A 1 139 ? -1.535 3.661 7.706 1.00 97.25 139 ASN A CA 1
ATOM 1136 C C . ASN A 1 139 ? -0.401 4.041 6.759 1.00 97.25 139 ASN A C 1
ATOM 1138 O O . ASN A 1 139 ? -0.145 3.326 5.788 1.00 97.25 139 ASN A O 1
ATOM 1142 N N . LEU A 1 140 ? 0.275 5.149 7.043 1.00 97.94 140 LEU A N 1
ATOM 1143 C CA . LEU A 1 140 ? 1.454 5.580 6.307 1.00 97.94 140 LEU A CA 1
ATOM 1144 C C . LEU A 1 140 ? 2.653 4.677 6.576 1.00 97.94 140 LEU A C 1
ATOM 1146 O O . LEU A 1 140 ? 3.368 4.352 5.631 1.00 97.94 140 LEU A O 1
ATOM 1150 N N . HIS A 1 141 ? 2.861 4.272 7.829 1.00 98.12 141 HIS A N 1
ATOM 1151 C CA . HIS A 1 141 ? 4.008 3.472 8.237 1.00 98.12 141 HIS A CA 1
ATOM 1152 C C . HIS A 1 141 ? 4.072 2.156 7.465 1.00 98.12 141 HIS A C 1
ATOM 1154 O O . HIS A 1 141 ? 5.087 1.892 6.823 1.00 98.12 141 HIS A O 1
ATOM 1160 N N . ASP A 1 142 ? 2.986 1.379 7.444 1.00 98.31 142 ASP A N 1
ATOM 1161 C CA . ASP A 1 142 ? 3.019 0.060 6.805 1.00 98.31 142 ASP A CA 1
ATOM 1162 C C . ASP A 1 142 ? 3.241 0.153 5.284 1.00 98.31 142 ASP A C 1
ATOM 1164 O O . ASP A 1 142 ? 4.028 -0.609 4.720 1.00 98.31 142 ASP A O 1
ATOM 1168 N N . VAL A 1 143 ? 2.600 1.115 4.603 1.00 98.50 143 VAL A N 1
ATOM 1169 C CA . VAL A 1 143 ? 2.782 1.309 3.150 1.00 98.50 143 VAL A CA 1
ATOM 1170 C C . VAL A 1 143 ? 4.189 1.809 2.833 1.00 98.50 143 VAL A C 1
ATOM 1172 O O . VAL A 1 143 ? 4.809 1.358 1.868 1.00 98.50 143 VAL A O 1
ATOM 1175 N N . LEU A 1 144 ? 4.719 2.720 3.650 1.00 98.31 144 LEU A N 1
ATOM 1176 C CA . LEU A 1 144 ? 6.080 3.223 3.503 1.00 98.31 144 LEU A CA 1
ATOM 1177 C C . LEU A 1 144 ? 7.106 2.109 3.730 1.00 98.31 144 LEU A C 1
ATOM 1179 O O . LEU A 1 144 ? 8.057 1.992 2.960 1.00 98.31 144 LEU A O 1
ATOM 1183 N N . GLN A 1 145 ? 6.889 1.255 4.729 1.00 98.12 145 GLN A N 1
ATOM 1184 C CA . GLN A 1 145 ? 7.747 0.110 5.012 1.00 98.12 145 GLN A CA 1
ATOM 1185 C C . GLN A 1 145 ? 7.731 -0.912 3.867 1.00 98.12 145 GLN A C 1
ATOM 1187 O O . GLN A 1 145 ? 8.790 -1.398 3.463 1.00 98.12 145 GLN A O 1
ATOM 1192 N N . MET A 1 146 ? 6.560 -1.188 3.284 1.00 98.19 146 MET A N 1
ATOM 1193 C CA . MET A 1 146 ? 6.445 -2.015 2.078 1.00 98.19 146 MET A CA 1
ATOM 1194 C C . MET A 1 146 ? 7.245 -1.413 0.910 1.00 98.19 146 MET A C 1
ATOM 1196 O O . MET A 1 146 ? 8.006 -2.120 0.249 1.00 98.19 146 MET A O 1
ATOM 1200 N N . LEU A 1 147 ? 7.127 -0.101 0.676 1.00 98.06 147 LEU A N 1
ATOM 1201 C CA . LEU A 1 147 ? 7.847 0.592 -0.396 1.00 98.06 147 LEU A CA 1
ATOM 1202 C C . LEU A 1 147 ? 9.370 0.596 -0.185 1.00 98.06 147 LEU A C 1
ATOM 1204 O O . LEU A 1 147 ? 10.122 0.431 -1.145 1.00 98.06 147 LEU A O 1
ATOM 1208 N N . ILE A 1 148 ? 9.831 0.736 1.061 1.00 97.56 148 ILE A N 1
ATOM 1209 C CA . ILE A 1 148 ? 11.249 0.601 1.432 1.00 97.56 148 ILE A CA 1
ATOM 1210 C C . ILE A 1 148 ? 11.754 -0.806 1.117 1.00 97.56 148 ILE A C 1
ATOM 1212 O O . ILE A 1 148 ? 12.815 -0.949 0.512 1.00 97.56 148 ILE A O 1
ATOM 1216 N N . SER A 1 149 ? 10.990 -1.832 1.496 1.00 96.94 149 SER A N 1
ATOM 1217 C CA . SER A 1 149 ? 11.325 -3.229 1.217 1.00 96.94 149 SER A CA 1
ATOM 1218 C C . SER A 1 149 ? 11.482 -3.466 -0.290 1.00 96.94 149 SER A C 1
ATOM 1220 O O . SER A 1 149 ? 12.536 -3.936 -0.714 1.00 96.94 149 SER A O 1
ATOM 1222 N N . LEU A 1 150 ? 10.532 -3.004 -1.110 1.00 96.00 150 LEU A N 1
ATOM 1223 C CA . LEU A 1 150 ? 10.620 -3.061 -2.577 1.00 96.00 150 LEU A CA 1
ATOM 1224 C C . LEU A 1 150 ? 11.862 -2.349 -3.126 1.00 96.00 150 LEU A C 1
ATOM 1226 O O . LEU A 1 150 ? 12.588 -2.912 -3.944 1.00 96.00 150 LEU A O 1
ATOM 1230 N N . MET A 1 151 ? 12.133 -1.127 -2.657 1.00 94.94 151 MET A N 1
ATOM 1231 C CA . MET A 1 151 ? 13.303 -0.344 -3.071 1.00 94.94 151 MET A CA 1
ATOM 1232 C C . MET A 1 151 ? 14.620 -1.060 -2.734 1.00 94.94 151 MET A C 1
ATOM 1234 O O . MET A 1 151 ? 15.573 -0.997 -3.509 1.00 94.94 151 MET A O 1
ATOM 1238 N N . SER A 1 152 ? 14.675 -1.730 -1.579 1.00 93.69 152 SER A N 1
ATOM 1239 C CA . SER A 1 152 ? 15.870 -2.435 -1.106 1.00 93.69 152 SER A CA 1
ATOM 1240 C C . SER A 1 152 ? 16.102 -3.774 -1.811 1.00 93.69 152 SER A C 1
ATOM 1242 O O . SER A 1 152 ? 17.247 -4.109 -2.110 1.00 93.69 152 SER A O 1
ATOM 1244 N N . GLU A 1 153 ? 15.032 -4.513 -2.106 1.00 94.00 153 GLU A N 1
ATOM 1245 C CA . GLU A 1 153 ? 15.093 -5.855 -2.697 1.00 94.00 153 GLU A CA 1
ATOM 1246 C C . GLU A 1 153 ? 15.222 -5.805 -4.224 1.00 94.00 153 GLU A C 1
ATOM 1248 O O . GLU A 1 153 ? 15.914 -6.632 -4.817 1.00 94.00 153 GLU A O 1
ATOM 1253 N N . HIS A 1 154 ? 14.613 -4.805 -4.869 1.00 93.19 154 HIS A N 1
ATOM 1254 C CA . HIS A 1 154 ? 14.556 -4.693 -6.329 1.00 93.19 154 HIS A CA 1
ATOM 1255 C C . HIS A 1 154 ? 14.984 -3.308 -6.848 1.00 93.19 154 HIS A C 1
ATOM 1257 O O . HIS A 1 154 ? 14.256 -2.678 -7.624 1.00 93.19 154 HIS A O 1
ATOM 1263 N N . PRO A 1 155 ? 16.183 -2.810 -6.483 1.00 92.38 155 PRO A N 1
ATOM 1264 C CA . PRO A 1 155 ? 16.604 -1.450 -6.814 1.00 92.38 155 PRO A CA 1
ATOM 1265 C C . PRO A 1 155 ? 16.697 -1.188 -8.323 1.00 92.38 155 PRO A C 1
ATOM 1267 O O . PRO A 1 155 ? 16.434 -0.071 -8.758 1.00 92.38 155 PRO A O 1
ATOM 1270 N N . SER A 1 156 ? 17.031 -2.199 -9.134 1.00 91.06 156 SER A N 1
ATOM 1271 C CA . SER A 1 156 ? 17.169 -2.060 -10.593 1.00 91.06 156 SER A CA 1
ATOM 1272 C C . SER A 1 156 ? 15.863 -1.680 -11.295 1.00 91.06 156 SER A C 1
ATOM 1274 O O . SER A 1 156 ? 15.901 -0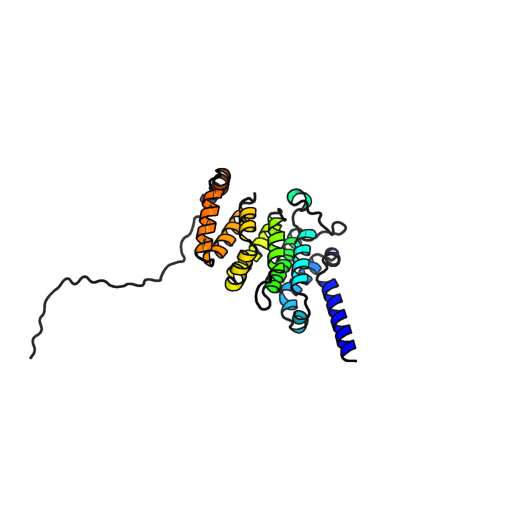.935 -12.268 1.00 91.06 156 SER A O 1
ATOM 1276 N N . SER A 1 157 ? 14.718 -2.158 -10.797 1.00 92.00 157 SER A N 1
ATOM 1277 C CA . SER A 1 157 ? 13.393 -1.808 -11.324 1.00 92.00 157 SER A CA 1
ATOM 1278 C C . SER A 1 157 ? 12.785 -0.620 -10.577 1.00 92.00 157 SER A C 1
ATOM 1280 O O . SER A 1 157 ? 12.228 0.282 -11.201 1.00 92.00 157 SER A O 1
ATOM 1282 N N . MET A 1 158 ? 12.932 -0.580 -9.250 1.00 94.44 158 MET A N 1
ATOM 1283 C CA . MET A 1 158 ? 12.261 0.414 -8.413 1.00 94.44 158 MET A CA 1
ATOM 1284 C C . MET A 1 158 ? 12.861 1.813 -8.531 1.00 94.44 158 MET A C 1
ATOM 1286 O O . MET A 1 158 ? 12.106 2.775 -8.608 1.00 94.44 158 MET A O 1
ATOM 1290 N N . VAL A 1 159 ? 14.189 1.956 -8.564 1.00 93.25 159 VAL A N 1
ATOM 1291 C CA . VAL A 1 159 ? 14.847 3.275 -8.622 1.00 93.25 159 VAL A CA 1
ATOM 1292 C C . VAL A 1 159 ? 14.463 4.064 -9.879 1.00 93.25 159 VAL A C 1
ATOM 1294 O O . VAL A 1 159 ? 14.005 5.198 -9.720 1.00 93.25 159 VAL A O 1
ATOM 1297 N N . PRO A 1 160 ? 14.588 3.523 -11.112 1.00 92.69 160 PRO A N 1
ATOM 1298 C CA . PRO A 1 160 ? 14.202 4.277 -12.304 1.00 92.69 160 PRO A CA 1
ATOM 1299 C C . PRO A 1 160 ? 12.698 4.578 -12.337 1.00 92.69 160 PRO A C 1
ATOM 1301 O O . PRO A 1 160 ? 12.316 5.706 -12.640 1.00 92.69 160 PRO A O 1
ATOM 1304 N N . ALA A 1 161 ? 11.842 3.621 -11.963 1.00 93.94 161 ALA A N 1
ATOM 1305 C CA . ALA A 1 161 ? 10.396 3.842 -11.926 1.00 93.94 161 ALA A CA 1
ATOM 1306 C C . ALA A 1 161 ? 10.005 4.931 -10.911 1.00 93.94 161 ALA A C 1
ATOM 1308 O O . ALA A 1 161 ? 9.180 5.801 -11.195 1.00 93.94 161 ALA A O 1
ATOM 1309 N N . PHE A 1 162 ? 10.630 4.924 -9.733 1.00 94.94 162 PHE A N 1
ATOM 1310 C CA . PHE A 1 162 ? 10.394 5.912 -8.685 1.00 94.94 162 PHE A CA 1
ATOM 1311 C C . PHE A 1 162 ? 10.832 7.319 -9.100 1.00 94.94 162 PHE A C 1
ATOM 1313 O O . PHE A 1 162 ? 10.142 8.288 -8.777 1.00 94.94 162 PHE A O 1
ATOM 1320 N N . ASP A 1 163 ? 11.938 7.437 -9.838 1.00 92.00 163 ASP A N 1
ATOM 1321 C CA . ASP A 1 163 ? 12.410 8.714 -10.380 1.00 92.00 163 ASP A CA 1
ATOM 1322 C C . ASP A 1 163 ? 11.443 9.277 -11.436 1.00 92.00 163 ASP A C 1
ATOM 1324 O O . ASP A 1 163 ? 10.963 10.409 -11.313 1.00 92.00 163 ASP A O 1
ATOM 1328 N N . VAL A 1 164 ? 11.048 8.445 -12.409 1.00 92.06 164 VAL A N 1
ATOM 1329 C CA . VAL A 1 164 ? 10.086 8.809 -13.468 1.00 92.06 164 VAL A CA 1
ATOM 1330 C C . VAL A 1 164 ? 8.750 9.279 -12.886 1.00 92.06 164 VAL A C 1
ATOM 1332 O O . VAL A 1 164 ? 8.137 10.205 -13.414 1.00 92.06 164 VAL A O 1
ATOM 1335 N N . LYS A 1 165 ? 8.305 8.693 -11.768 1.00 94.38 165 LYS A N 1
ATOM 1336 C CA . LYS A 1 165 ? 7.071 9.094 -11.066 1.00 94.38 165 LYS A CA 1
ATOM 1337 C C . LYS A 1 165 ? 7.258 10.217 -10.049 1.00 94.38 165 LYS A C 1
ATOM 1339 O O . LYS A 1 165 ? 6.347 10.507 -9.275 1.00 94.38 165 LYS A O 1
ATOM 1344 N N . HIS A 1 166 ? 8.417 10.873 -10.040 1.00 91.56 166 HIS A N 1
ATOM 1345 C CA . HIS A 1 166 ? 8.738 11.959 -9.114 1.00 91.56 166 HIS A CA 1
ATOM 1346 C C . HIS A 1 166 ? 8.532 11.579 -7.636 1.00 91.56 166 HIS A C 1
ATOM 1348 O O . HIS A 1 166 ? 8.144 12.423 -6.820 1.00 91.56 166 HIS A O 1
ATOM 1354 N N . GLY A 1 167 ? 8.819 10.326 -7.267 1.00 93.50 167 GLY A N 1
ATOM 1355 C CA . GLY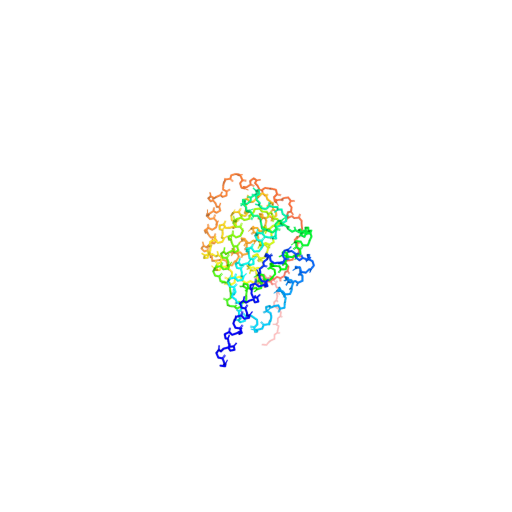 A 1 167 ? 8.576 9.785 -5.924 1.00 93.50 167 GLY A CA 1
ATOM 1356 C C . GLY A 1 167 ? 9.318 10.529 -4.808 1.00 93.50 167 GLY A C 1
ATOM 1357 O O . GLY A 1 167 ? 8.904 10.516 -3.650 1.00 93.50 167 GLY A O 1
ATOM 1358 N N . VAL A 1 168 ? 10.367 11.280 -5.147 1.00 92.94 168 VAL A N 1
ATOM 1359 C CA . VAL A 1 168 ? 11.080 12.169 -4.217 1.00 92.94 168 VAL A CA 1
ATOM 1360 C C . VAL A 1 168 ? 10.155 13.236 -3.617 1.00 92.94 168 VAL A C 1
ATOM 1362 O O . VAL A 1 168 ? 10.313 13.593 -2.450 1.00 92.94 168 VAL A O 1
ATOM 1365 N N . ARG A 1 169 ? 9.128 13.694 -4.347 1.00 93.06 169 ARG A N 1
ATOM 1366 C CA . ARG A 1 169 ? 8.102 14.598 -3.792 1.00 93.06 169 ARG A CA 1
ATOM 1367 C C . ARG A 1 169 ? 7.354 13.947 -2.626 1.00 93.06 169 ARG A C 1
ATOM 1369 O O . ARG A 1 169 ? 7.119 14.599 -1.611 1.00 93.06 169 ARG A O 1
ATOM 1376 N N . THR A 1 170 ? 7.045 12.656 -2.742 1.00 97.06 170 THR A N 1
ATOM 1377 C CA . THR A 1 170 ? 6.413 11.874 -1.673 1.00 97.06 170 THR A CA 1
ATOM 1378 C C . THR A 1 170 ? 7.314 11.775 -0.447 1.00 97.06 170 THR A C 1
ATOM 1380 O O . THR A 1 170 ? 6.831 11.946 0.669 1.00 97.06 170 THR A O 1
ATOM 1383 N N . ILE A 1 171 ? 8.625 11.593 -0.631 1.00 95.88 171 ILE A N 1
ATOM 1384 C CA . ILE A 1 171 ? 9.592 11.598 0.479 1.00 95.88 171 ILE A CA 1
ATOM 1385 C C . ILE A 1 171 ? 9.539 12.932 1.226 1.00 95.88 171 ILE A C 1
ATOM 1387 O O . ILE A 1 171 ? 9.379 12.940 2.444 1.00 95.88 171 ILE A O 1
ATOM 1391 N N . PHE A 1 172 ? 9.616 14.060 0.518 1.00 93.56 172 PHE A N 1
ATOM 1392 C CA . PHE A 1 172 ? 9.586 15.378 1.157 1.00 93.56 172 PHE A CA 1
ATOM 1393 C C . PHE A 1 172 ? 8.281 15.652 1.907 1.00 93.56 172 PHE A C 1
ATOM 1395 O O . PHE A 1 172 ? 8.323 16.173 3.023 1.00 93.56 172 PHE A O 1
ATOM 1402 N N . LYS A 1 173 ? 7.136 15.229 1.357 1.00 95.19 173 LYS A N 1
ATOM 1403 C CA . LYS A 1 173 ? 5.854 15.273 2.075 1.00 95.19 173 LYS A CA 1
ATOM 1404 C C . LYS A 1 173 ? 5.927 14.500 3.393 1.00 95.19 173 LYS A C 1
ATOM 1406 O O . LYS A 1 173 ? 5.480 14.997 4.422 1.00 95.19 173 LYS A O 1
ATOM 1411 N N . LEU A 1 174 ? 6.498 13.296 3.380 1.00 96.12 174 LEU A N 1
ATOM 1412 C CA . LEU A 1 174 ? 6.605 12.446 4.570 1.00 96.12 174 LEU A CA 1
ATOM 1413 C C . LEU A 1 174 ? 7.629 12.978 5.587 1.00 96.12 174 LEU A C 1
ATOM 1415 O O . LEU A 1 174 ? 7.427 12.819 6.788 1.00 96.12 174 LEU A O 1
ATOM 1419 N N . LEU A 1 175 ? 8.680 13.673 5.144 1.00 95.81 175 LEU A N 1
ATOM 1420 C CA . LEU A 1 175 ? 9.630 14.356 6.034 1.00 95.81 175 LEU A CA 1
ATOM 1421 C C . LEU A 1 175 ? 9.001 15.527 6.803 1.00 95.81 175 LEU A C 1
ATOM 1423 O O . LEU A 1 175 ? 9.502 15.901 7.863 1.00 95.81 175 LEU A O 1
ATOM 1427 N N . ALA A 1 176 ? 7.898 16.087 6.302 1.00 92.88 176 ALA A N 1
ATOM 1428 C CA . ALA A 1 176 ? 7.128 17.120 6.989 1.00 92.88 176 ALA A CA 1
ATOM 1429 C C . ALA A 1 176 ? 6.098 16.559 7.991 1.00 92.88 176 ALA A C 1
ATOM 1431 O O . ALA A 1 176 ? 5.481 17.345 8.715 1.00 92.88 176 ALA A O 1
ATOM 1432 N N . ALA A 1 177 ? 5.919 15.231 8.060 1.00 93.50 177 ALA A N 1
ATOM 1433 C CA . ALA A 1 177 ? 4.963 14.593 8.962 1.00 93.50 177 ALA A CA 1
ATOM 1434 C C . ALA A 1 177 ? 5.251 14.912 10.440 1.00 93.50 177 ALA A C 1
ATOM 1436 O O . ALA A 1 177 ? 6.399 15.099 10.853 1.00 93.50 177 ALA A O 1
ATOM 1437 N N . GLU A 1 178 ? 4.200 14.952 11.258 1.00 92.00 178 GLU A N 1
ATOM 1438 C CA . GLU A 1 178 ? 4.323 15.167 12.705 1.00 92.00 178 GLU A CA 1
ATOM 1439 C C . GLU A 1 178 ? 5.050 13.994 13.375 1.00 92.00 178 GLU A C 1
ATOM 1441 O O . GLU A 1 178 ? 5.988 14.195 14.155 1.00 92.00 178 GLU A O 1
ATOM 1446 N N . SER A 1 179 ? 4.686 12.767 12.993 1.00 94.44 179 SER A N 1
ATOM 1447 C CA . SER A 1 179 ? 5.290 11.543 13.512 1.00 94.44 179 SER A CA 1
ATOM 1448 C C . SER A 1 179 ? 6.778 11.447 13.175 1.00 94.44 179 SER A C 1
ATOM 1450 O O . SER A 1 179 ? 7.196 11.436 12.014 1.00 94.44 179 SER A O 1
ATOM 1452 N N . GLN A 1 180 ? 7.605 11.337 14.217 1.00 94.38 180 GLN A N 1
ATOM 1453 C CA . GLN A 1 180 ? 9.045 11.109 14.081 1.00 94.38 180 GLN A CA 1
ATOM 1454 C C . GLN A 1 180 ? 9.350 9.777 13.387 1.00 94.38 180 GLN A C 1
ATOM 1456 O O . GLN A 1 180 ? 10.277 9.709 12.580 1.00 94.38 180 GLN A O 1
ATOM 1461 N N . LEU A 1 181 ? 8.552 8.738 13.654 1.00 94.94 181 LEU A N 1
ATOM 1462 C CA . LEU A 1 181 ? 8.723 7.424 13.041 1.00 94.94 181 LEU A CA 1
ATOM 1463 C C . LEU A 1 181 ? 8.565 7.497 11.517 1.00 94.94 181 LEU A C 1
ATOM 1465 O O . LEU A 1 181 ? 9.396 6.958 10.789 1.00 94.94 181 LEU A O 1
ATOM 1469 N N . ILE A 1 182 ? 7.551 8.216 11.025 1.00 97.19 182 ILE A N 1
ATOM 1470 C CA . ILE A 1 182 ? 7.334 8.408 9.582 1.00 97.19 182 ILE A CA 1
ATOM 1471 C C . ILE A 1 182 ? 8.497 9.165 8.943 1.00 97.19 182 ILE A C 1
ATOM 1473 O O . ILE A 1 182 ? 8.989 8.755 7.892 1.00 97.19 182 ILE A O 1
ATOM 1477 N N . ARG A 1 183 ? 8.992 10.220 9.599 1.00 97.44 183 ARG A N 1
ATOM 1478 C CA . ARG A 1 183 ? 10.147 10.987 9.108 1.00 97.44 183 ARG A CA 1
ATOM 1479 C C . ARG A 1 183 ? 11.407 10.126 9.004 1.00 97.44 183 ARG A C 1
ATOM 1481 O O . ARG A 1 183 ? 12.104 10.192 7.995 1.00 97.44 183 ARG A O 1
ATOM 1488 N N . LEU A 1 184 ? 11.667 9.276 9.998 1.00 96.62 184 LEU A N 1
ATOM 1489 C CA . LEU A 1 184 ? 12.791 8.334 9.979 1.00 96.62 184 LEU A CA 1
ATOM 1490 C C . LEU A 1 184 ? 12.678 7.313 8.840 1.00 96.62 184 LEU A C 1
ATOM 1492 O O . LEU A 1 184 ? 13.649 7.088 8.118 1.00 96.62 184 LEU A O 1
ATOM 1496 N N . GLN A 1 185 ? 11.495 6.735 8.626 1.00 97.06 185 GLN A N 1
ATOM 1497 C CA . GLN A 1 185 ? 11.276 5.815 7.507 1.00 97.06 185 GLN A CA 1
ATOM 1498 C C . GLN A 1 185 ? 11.400 6.527 6.148 1.00 97.06 185 GLN A C 1
ATOM 1500 O O . GLN A 1 185 ? 11.979 5.978 5.213 1.00 97.06 185 GLN A O 1
ATOM 1505 N N . ALA A 1 186 ? 10.951 7.779 6.033 1.00 97.25 186 ALA A N 1
ATOM 1506 C CA . ALA A 1 186 ? 11.113 8.564 4.810 1.00 97.25 186 ALA A CA 1
ATOM 1507 C C . ALA A 1 186 ? 12.595 8.833 4.493 1.00 97.25 186 ALA A C 1
ATOM 1509 O O . ALA A 1 186 ? 13.009 8.694 3.341 1.00 97.25 186 ALA A O 1
ATOM 1510 N N . LEU A 1 187 ? 13.413 9.140 5.508 1.00 96.56 187 LEU A N 1
ATOM 1511 C CA . LEU A 1 187 ? 14.869 9.244 5.354 1.00 96.56 187 LEU A CA 1
ATOM 1512 C C . LEU A 1 187 ? 15.493 7.911 4.927 1.00 96.56 187 LEU A C 1
ATOM 1514 O O . LEU A 1 187 ? 16.376 7.899 4.073 1.00 96.56 187 LEU A O 1
ATOM 1518 N N . LYS A 1 188 ? 15.017 6.787 5.469 1.00 95.19 188 LYS A N 1
ATOM 1519 C CA . LYS A 1 188 ? 15.475 5.450 5.068 1.00 95.19 188 LYS A CA 1
ATOM 1520 C C . LYS A 1 188 ? 15.159 5.160 3.597 1.00 95.19 188 LYS A C 1
ATOM 1522 O O . LYS A 1 188 ? 16.044 4.711 2.869 1.00 95.19 188 LYS A O 1
ATOM 1527 N N . LEU A 1 189 ? 13.944 5.475 3.137 1.00 96.62 189 LEU A N 1
ATOM 1528 C CA . LEU A 1 189 ? 13.565 5.361 1.723 1.00 96.62 189 LEU A CA 1
ATOM 1529 C C . LEU A 1 189 ? 14.459 6.235 0.831 1.00 96.62 189 LEU A C 1
ATOM 1531 O O . LEU A 1 189 ? 14.947 5.767 -0.199 1.00 96.62 189 LEU A O 1
ATOM 1535 N N . LEU A 1 190 ? 14.716 7.479 1.251 1.00 94.88 190 LEU A N 1
ATOM 1536 C CA . LEU A 1 190 ? 15.623 8.389 0.550 1.00 94.88 190 LEU A CA 1
ATOM 1537 C C . LEU A 1 190 ? 17.044 7.826 0.472 1.00 94.88 190 LEU A C 1
ATOM 1539 O O . LEU A 1 190 ? 17.659 7.877 -0.589 1.00 94.88 190 LEU A O 1
ATOM 1543 N N . GLY A 1 191 ? 17.550 7.256 1.567 1.00 91.19 191 GLY A N 1
ATOM 1544 C CA . GLY A 1 191 ? 18.863 6.619 1.620 1.00 91.19 191 GLY A CA 1
ATOM 1545 C C . GLY A 1 191 ? 18.995 5.478 0.612 1.00 91.19 191 GLY A C 1
ATOM 1546 O O . GLY A 1 191 ? 19.953 5.456 -0.165 1.00 91.19 191 GLY A O 1
ATOM 1547 N N . PHE A 1 192 ? 18.006 4.578 0.550 1.00 91.81 192 PHE A N 1
ATOM 1548 C CA . PHE A 1 192 ? 17.993 3.503 -0.447 1.00 91.81 192 PHE A CA 1
ATOM 1549 C C . PHE A 1 192 ? 17.972 4.045 -1.875 1.00 91.81 192 PHE A C 1
ATOM 1551 O O . PHE A 1 192 ? 18.804 3.636 -2.688 1.00 91.81 192 PHE A O 1
ATOM 1558 N N . PHE A 1 193 ? 17.095 5.008 -2.160 1.00 92.31 193 PHE A N 1
ATOM 1559 C CA . PHE A 1 193 ? 17.008 5.630 -3.478 1.00 92.31 193 PHE A CA 1
ATOM 1560 C C . PHE A 1 193 ? 18.338 6.287 -3.891 1.00 92.31 193 PHE A C 1
ATOM 1562 O O . PHE A 1 193 ? 18.876 5.996 -4.960 1.00 92.31 193 PHE A O 1
ATOM 1569 N N . LEU A 1 194 ? 18.941 7.098 -3.015 1.00 88.38 194 LEU A N 1
ATOM 1570 C CA . LEU A 1 194 ? 20.191 7.803 -3.308 1.00 88.38 194 LEU A CA 1
ATOM 1571 C C . LEU A 1 194 ? 21.389 6.864 -3.459 1.00 88.38 194 LEU A C 1
ATOM 1573 O O . LEU A 1 194 ? 22.247 7.122 -4.307 1.00 88.38 194 LEU A O 1
ATOM 1577 N N . SER A 1 195 ? 21.443 5.772 -2.689 1.00 83.38 195 SER A N 1
ATOM 1578 C CA . SER A 1 195 ? 22.546 4.801 -2.747 1.00 83.38 195 SER A CA 1
ATOM 1579 C C . SER A 1 195 ? 22.724 4.180 -4.137 1.00 83.38 195 SER A C 1
ATOM 1581 O O . SER A 1 195 ? 23.839 3.813 -4.508 1.00 83.38 195 SER A O 1
ATOM 1583 N N . ARG A 1 196 ? 21.644 4.119 -4.927 1.00 76.44 196 ARG A N 1
ATOM 1584 C CA . ARG A 1 196 ? 21.607 3.508 -6.263 1.00 76.44 196 ARG A CA 1
ATOM 1585 C C . ARG A 1 196 ? 21.269 4.495 -7.390 1.00 76.44 196 ARG A C 1
ATOM 1587 O O . ARG A 1 196 ? 21.327 4.113 -8.553 1.00 76.44 196 ARG A O 1
ATOM 1594 N N . SER A 1 197 ? 20.945 5.750 -7.069 1.00 72.69 197 SER A N 1
ATOM 1595 C CA . SER A 1 197 ? 20.683 6.807 -8.057 1.00 72.69 197 SER A CA 1
ATOM 1596 C C . SER A 1 197 ? 21.959 7.314 -8.749 1.00 72.69 197 SER A C 1
ATOM 1598 O O . SER A 1 197 ? 23.062 7.261 -8.193 1.00 72.69 197 SER A O 1
ATOM 1600 N N . THR A 1 198 ? 21.803 7.857 -9.961 1.00 65.56 198 THR A N 1
ATOM 1601 C CA . THR A 1 198 ? 22.906 8.454 -10.730 1.00 65.56 198 THR A CA 1
ATOM 1602 C C . THR A 1 198 ? 23.494 9.689 -10.034 1.00 65.56 198 THR A C 1
ATOM 1604 O O . THR A 1 198 ? 22.827 10.386 -9.266 1.00 65.56 198 THR A O 1
ATOM 1607 N N . HIS A 1 199 ? 24.757 10.014 -10.336 1.00 56.19 199 HIS A N 1
ATOM 1608 C CA . HIS A 1 199 ? 25.463 11.149 -9.725 1.00 56.19 199 HIS A CA 1
ATOM 1609 C C . HIS A 1 199 ? 24.727 12.491 -9.905 1.00 56.19 199 HIS A C 1
ATOM 1611 O O . HIS A 1 199 ? 24.730 13.321 -8.999 1.00 56.19 199 HIS A O 1
ATOM 1617 N N . LYS A 1 200 ? 24.043 12.684 -11.041 1.00 52.94 200 LYS A N 1
ATOM 1618 C CA . LYS A 1 200 ? 23.242 13.881 -11.351 1.00 52.94 200 LYS A CA 1
ATOM 1619 C C . LYS A 1 200 ? 22.079 14.073 -10.371 1.00 52.94 200 LYS A C 1
ATOM 1621 O O . LYS A 1 200 ? 21.791 15.198 -9.971 1.00 52.94 200 LYS A O 1
ATOM 1626 N N . PHE A 1 201 ? 21.439 12.982 -9.953 1.00 55.44 201 PHE A N 1
ATOM 1627 C CA . PHE A 1 201 ? 20.312 13.050 -9.028 1.00 55.44 201 PHE A CA 1
ATOM 1628 C C . PHE A 1 201 ? 20.758 13.330 -7.594 1.00 55.44 201 PHE A C 1
ATOM 1630 O O . PHE A 1 201 ? 20.111 14.105 -6.890 1.00 55.44 201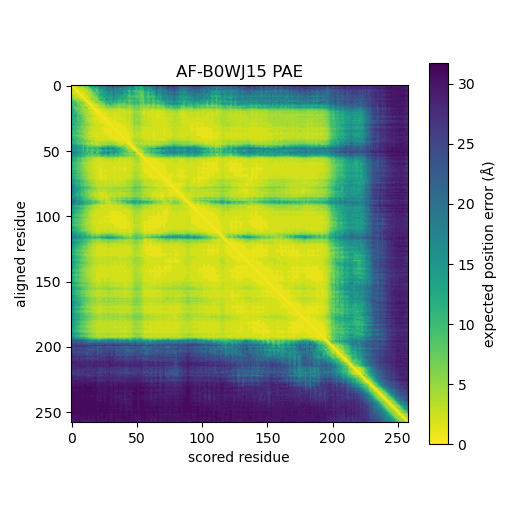 PHE A O 1
ATOM 1637 N N . LYS A 1 202 ? 21.915 12.784 -7.192 1.00 55.50 202 LYS A N 1
ATOM 1638 C CA . LYS A 1 202 ? 22.561 13.145 -5.924 1.00 55.50 202 LYS A CA 1
ATOM 1639 C C . LYS A 1 202 ? 22.733 14.663 -5.860 1.00 55.50 202 LYS A C 1
ATOM 1641 O O . LYS A 1 202 ? 22.152 15.287 -4.981 1.00 55.50 202 LYS A O 1
ATOM 1646 N N . TRP A 1 203 ? 23.396 15.272 -6.842 1.00 48.00 203 TRP A N 1
ATOM 1647 C CA . TRP A 1 203 ? 23.566 16.730 -6.897 1.00 48.00 203 TRP A CA 1
ATOM 1648 C C . TRP A 1 203 ? 22.241 17.509 -6.828 1.00 48.00 203 TRP A C 1
ATOM 1650 O O . TRP A 1 203 ? 22.144 18.452 -6.048 1.00 48.00 203 TRP A O 1
ATOM 1660 N N . ASN A 1 204 ? 21.194 17.087 -7.546 1.00 57.06 204 ASN A N 1
ATOM 1661 C CA . ASN A 1 204 ? 19.881 17.742 -7.482 1.00 57.06 204 ASN A CA 1
ATOM 1662 C C . ASN A 1 204 ? 19.228 17.645 -6.096 1.00 57.06 204 ASN A C 1
ATOM 1664 O O . ASN A 1 204 ? 18.695 18.639 -5.616 1.00 57.06 204 ASN A O 1
ATOM 1668 N N . CYS A 1 205 ? 19.288 16.493 -5.422 1.00 54.94 205 CYS A N 1
ATOM 1669 C CA . CYS A 1 205 ? 18.797 16.359 -4.047 1.00 54.94 205 CYS A CA 1
ATOM 1670 C C . CYS A 1 205 ? 19.589 17.219 -3.061 1.00 54.94 205 CYS A C 1
ATOM 1672 O O . CYS A 1 205 ? 18.986 17.785 -2.155 1.00 54.94 205 CYS A O 1
ATOM 1674 N N . TRP A 1 206 ? 20.906 17.343 -3.241 1.00 54.88 206 TRP A N 1
ATOM 1675 C CA . TRP A 1 206 ? 21.723 18.249 -2.437 1.00 54.88 206 TRP A CA 1
ATOM 1676 C C . TRP A 1 206 ? 21.325 19.706 -2.679 1.00 54.88 206 TRP A C 1
ATOM 1678 O O . TRP A 1 206 ? 21.087 20.410 -1.714 1.00 54.88 206 TRP A O 1
ATOM 1688 N N . VAL A 1 207 ? 21.130 20.145 -3.926 1.00 54.41 207 VAL A N 1
ATOM 1689 C CA . VAL A 1 207 ? 20.708 21.526 -4.237 1.00 54.41 207 VAL A CA 1
ATOM 1690 C C . VAL A 1 207 ? 19.281 21.816 -3.753 1.00 54.41 207 VAL A C 1
ATOM 1692 O O . VAL A 1 207 ? 19.058 22.827 -3.092 1.00 54.41 207 VAL A O 1
ATOM 1695 N N . PHE A 1 208 ? 18.316 20.922 -3.997 1.00 53.19 208 PHE A N 1
ATOM 1696 C CA . PHE A 1 208 ? 16.958 21.043 -3.441 1.00 53.19 208 PHE A CA 1
ATOM 1697 C C . PHE A 1 208 ? 16.976 21.014 -1.910 1.00 53.19 208 PHE A C 1
ATOM 1699 O O . PHE A 1 208 ? 16.249 21.769 -1.269 1.00 53.19 208 PHE A O 1
ATOM 1706 N N . GLY A 1 209 ? 17.842 20.183 -1.328 1.00 49.94 209 GLY A N 1
ATOM 1707 C CA . GLY A 1 209 ? 18.114 20.143 0.098 1.00 49.94 209 GLY A CA 1
ATOM 1708 C C . GLY A 1 209 ? 18.630 21.487 0.599 1.00 49.94 209 GLY A C 1
ATOM 1709 O O . GLY A 1 209 ? 18.024 22.089 1.466 1.00 49.94 209 GLY A O 1
ATOM 1710 N N . THR A 1 210 ? 19.676 22.037 -0.002 1.00 50.72 210 THR A N 1
ATOM 1711 C CA . THR A 1 210 ? 20.282 23.316 0.384 1.00 50.72 210 THR A CA 1
ATOM 1712 C C . THR A 1 210 ? 19.371 24.524 0.142 1.00 50.72 210 THR A C 1
ATOM 1714 O O . THR A 1 210 ? 19.548 25.532 0.811 1.00 50.72 210 THR A O 1
ATOM 1717 N N . VAL A 1 211 ? 18.373 24.446 -0.746 1.00 49.84 211 VAL A N 1
ATOM 1718 C CA . VAL A 1 211 ? 17.396 25.532 -0.975 1.00 49.84 211 VAL A CA 1
ATOM 1719 C C . VAL A 1 211 ? 16.161 25.418 -0.062 1.00 49.84 211 VAL A C 1
ATOM 1721 O O . VAL A 1 211 ? 15.606 26.438 0.336 1.00 49.84 211 VAL A O 1
ATOM 1724 N N . ILE A 1 212 ? 15.741 24.205 0.326 1.00 47.03 212 ILE A N 1
ATOM 1725 C CA . ILE A 1 212 ? 14.538 23.970 1.156 1.00 47.03 212 ILE A CA 1
ATOM 1726 C C . ILE A 1 212 ? 14.877 23.782 2.652 1.00 47.03 212 ILE A C 1
ATOM 1728 O O . ILE A 1 212 ? 14.150 24.270 3.522 1.00 47.03 212 ILE A O 1
ATOM 1732 N N . PHE A 1 213 ? 16.001 23.133 2.978 1.00 44.16 213 PHE A N 1
ATOM 1733 C CA . PHE A 1 213 ? 16.468 22.881 4.351 1.00 44.16 213 PHE A CA 1
ATOM 1734 C C . PHE A 1 213 ? 16.916 24.119 5.155 1.00 44.16 213 PHE A C 1
ATOM 1736 O O . PHE A 1 213 ? 16.920 23.992 6.382 1.00 44.16 213 PHE A O 1
ATOM 1743 N N . PRO A 1 214 ? 17.261 25.306 4.596 1.00 47.66 214 PRO A N 1
ATOM 1744 C CA . PRO A 1 214 ? 17.630 26.449 5.433 1.00 47.66 214 PRO A CA 1
ATOM 1745 C C . PRO A 1 214 ? 16.442 27.069 6.163 1.00 47.66 214 PRO A C 1
ATOM 1747 O O . PRO A 1 214 ? 16.639 27.950 6.998 1.00 47.66 214 PRO A O 1
ATOM 1750 N N . THR A 1 215 ? 15.204 26.645 5.887 1.00 47.75 215 THR A N 1
ATOM 1751 C CA . THR A 1 215 ? 14.089 27.068 6.730 1.00 47.75 215 THR A CA 1
ATOM 1752 C C . THR A 1 215 ? 14.279 26.441 8.111 1.00 47.75 215 THR A C 1
ATOM 1754 O O . THR A 1 215 ? 14.138 25.239 8.321 1.00 47.75 215 THR A O 1
ATOM 1757 N N . THR A 1 216 ? 14.646 27.282 9.075 1.00 49.78 216 THR A N 1
ATOM 1758 C CA . THR A 1 216 ? 14.984 26.959 10.472 1.00 49.78 216 THR A CA 1
ATOM 1759 C C . THR A 1 216 ? 13.969 26.047 11.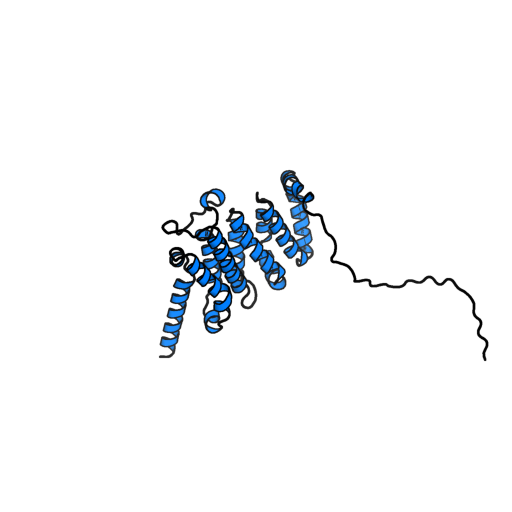180 1.00 49.78 216 THR A C 1
ATOM 1761 O O . THR A 1 216 ? 14.312 25.390 12.161 1.00 49.78 216 THR A O 1
ATOM 1764 N N . ALA A 1 217 ? 12.744 25.933 10.661 1.00 52.50 217 ALA A N 1
ATOM 1765 C CA . ALA A 1 217 ? 11.716 24.995 11.101 1.00 52.50 217 ALA A CA 1
ATOM 1766 C C . ALA A 1 217 ? 12.052 23.508 10.838 1.00 52.50 217 ALA A C 1
ATOM 1768 O O . ALA A 1 217 ? 11.709 22.657 11.661 1.00 52.50 217 ALA A O 1
ATOM 1769 N N . PHE A 1 218 ? 12.732 23.178 9.734 1.00 49.09 218 PHE A N 1
ATOM 1770 C CA . PHE A 1 218 ? 13.057 21.796 9.360 1.00 49.09 218 PHE A CA 1
ATOM 1771 C C . PHE A 1 218 ? 14.178 21.217 10.236 1.00 49.09 218 PHE A C 1
ATOM 1773 O O . PHE A 1 218 ? 14.016 20.158 10.845 1.00 49.09 218 PHE A O 1
ATOM 1780 N N . LEU A 1 219 ? 15.276 21.965 10.397 1.00 50.12 219 LEU A N 1
ATOM 1781 C CA . LEU A 1 219 ? 16.378 21.597 11.294 1.00 50.12 219 LEU A CA 1
ATOM 1782 C C . LEU A 1 219 ? 15.928 21.535 12.761 1.00 50.12 219 LEU A C 1
ATOM 1784 O O . LEU A 1 219 ? 16.297 20.606 13.475 1.00 50.12 219 LEU A O 1
ATOM 1788 N N . ARG A 1 220 ? 15.052 22.450 13.200 1.00 51.19 220 ARG A N 1
ATOM 1789 C CA . ARG A 1 220 ? 14.495 22.438 14.564 1.00 51.19 220 ARG A CA 1
ATOM 1790 C C . ARG A 1 220 ? 13.610 21.209 14.827 1.00 51.19 220 ARG A C 1
ATOM 1792 O O . ARG A 1 220 ? 13.589 20.717 15.950 1.00 51.19 220 ARG A O 1
ATOM 1799 N N . LYS A 1 221 ? 12.936 20.667 13.803 1.00 55.41 221 LYS A N 1
ATOM 1800 C CA . LYS A 1 221 ? 12.177 19.404 13.891 1.00 55.41 221 LYS A CA 1
ATOM 1801 C C . LYS A 1 221 ? 13.063 18.151 13.844 1.00 55.41 221 LYS A C 1
ATOM 1803 O O . LYS A 1 221 ? 12.638 17.122 14.368 1.00 55.41 221 LYS A O 1
ATOM 1808 N N . LEU A 1 222 ? 14.245 18.200 13.226 1.00 48.84 222 LEU A N 1
ATOM 1809 C CA . LEU A 1 222 ? 15.203 17.081 13.179 1.00 48.84 222 LEU A CA 1
ATOM 1810 C C . LEU A 1 222 ? 16.147 17.027 14.388 1.00 48.84 222 LEU A C 1
ATOM 1812 O O . LEU A 1 222 ? 16.673 15.960 14.685 1.00 48.84 222 LEU A O 1
ATOM 1816 N N . LEU A 1 223 ? 16.326 18.136 15.110 1.00 49.62 223 LEU A N 1
ATOM 1817 C CA . LEU A 1 223 ? 17.200 18.229 16.285 1.00 49.62 223 LEU A CA 1
ATOM 1818 C C . LEU A 1 223 ? 16.964 17.151 17.376 1.00 49.62 223 LEU A C 1
ATOM 1820 O O . LEU A 1 223 ? 17.954 16.705 17.956 1.00 49.62 223 LEU A O 1
ATOM 1824 N N . PRO A 1 224 ? 15.735 16.641 17.628 1.00 49.50 224 PRO A N 1
ATOM 1825 C CA . PRO A 1 224 ? 15.527 15.546 18.585 1.00 49.50 224 PRO A CA 1
ATOM 1826 C C . PRO A 1 224 ? 16.137 14.198 18.155 1.00 49.50 224 PRO A C 1
ATOM 1828 O O . PRO A 1 224 ? 16.295 13.309 18.986 1.00 49.50 224 PRO A O 1
ATOM 1831 N N . LEU A 1 225 ? 16.493 14.014 16.874 1.00 48.19 225 LEU A N 1
ATOM 1832 C CA . LEU A 1 225 ? 17.039 12.748 16.361 1.00 48.19 225 LEU A CA 1
ATOM 1833 C C . LEU A 1 225 ? 18.472 12.468 16.821 1.00 48.19 225 LEU A C 1
ATOM 1835 O O . LEU A 1 225 ? 18.887 11.311 16.835 1.00 48.19 225 LEU A O 1
ATOM 1839 N N . ASN A 1 226 ? 19.216 13.498 17.228 1.00 39.78 226 ASN A N 1
ATOM 1840 C CA . ASN A 1 226 ? 20.605 13.336 17.655 1.00 39.78 226 ASN A CA 1
ATOM 1841 C C . ASN A 1 226 ? 20.743 12.651 19.027 1.00 39.78 226 ASN A C 1
ATOM 1843 O O . ASN A 1 226 ? 21.845 12.265 19.397 1.00 39.78 226 ASN A O 1
ATOM 1847 N N . GLN A 1 227 ? 19.647 12.492 19.781 1.00 42.16 227 GLN A N 1
ATOM 1848 C CA . GLN A 1 227 ? 19.669 11.900 21.125 1.00 42.16 227 GLN A CA 1
ATOM 1849 C C . GLN A 1 227 ? 19.374 10.390 21.159 1.00 42.16 227 GLN A C 1
ATOM 1851 O O . GLN A 1 227 ? 19.545 9.781 22.208 1.00 42.16 227 GLN A O 1
ATOM 1856 N N . VAL A 1 228 ? 18.958 9.768 20.047 1.00 44.69 228 VAL A N 1
ATOM 1857 C CA . VAL A 1 228 ? 18.526 8.350 20.031 1.00 44.69 228 VAL A CA 1
ATOM 1858 C C . VAL A 1 228 ? 19.468 7.438 19.221 1.00 44.69 228 VAL A C 1
ATOM 1860 O O . VAL A 1 228 ? 19.315 6.223 19.259 1.00 44.69 228 VAL A O 1
ATOM 1863 N N . LEU A 1 229 ? 20.463 7.977 18.501 1.00 38.28 229 LEU A N 1
ATOM 1864 C CA . LEU A 1 229 ? 21.227 7.206 17.503 1.00 38.28 229 LEU A CA 1
ATOM 1865 C C . LEU A 1 229 ? 22.639 6.720 17.908 1.00 38.28 229 LEU A C 1
ATOM 1867 O O . LEU A 1 229 ? 23.457 6.493 17.023 1.00 38.28 229 LEU A O 1
ATOM 1871 N N . LEU A 1 230 ? 22.938 6.508 19.192 1.00 33.28 230 LEU A N 1
ATOM 1872 C CA . LEU A 1 230 ? 24.089 5.693 19.646 1.00 33.28 230 LEU A CA 1
ATOM 1873 C C . LEU A 1 230 ? 23.676 4.958 20.935 1.00 33.28 230 LEU A C 1
ATOM 1875 O O . LEU A 1 230 ? 23.069 5.630 21.773 1.00 33.28 230 LEU A O 1
ATOM 1879 N N . PRO A 1 231 ? 23.951 3.646 21.143 1.00 34.41 231 PRO A N 1
ATOM 1880 C CA . PRO A 1 231 ? 25.053 2.796 20.633 1.00 34.41 231 PRO A CA 1
ATOM 1881 C C . PRO A 1 231 ? 24.530 1.510 19.910 1.00 34.41 231 PRO A C 1
ATOM 1883 O O . PRO A 1 231 ? 23.333 1.268 19.906 1.00 34.41 231 PRO A O 1
ATOM 1886 N N . GLU A 1 232 ? 25.261 0.629 19.218 1.00 28.09 232 GLU A N 1
ATOM 1887 C CA . GLU A 1 232 ? 26.672 0.245 19.177 1.00 28.09 232 GLU A CA 1
ATOM 1888 C C . GLU A 1 232 ? 27.193 0.129 17.733 1.00 28.09 232 GLU A C 1
ATOM 1890 O O . GLU A 1 232 ? 26.516 -0.345 16.820 1.00 28.09 232 GLU A O 1
ATOM 1895 N N . ALA A 1 233 ? 28.454 0.511 17.557 1.00 37.50 233 ALA A N 1
ATOM 1896 C CA . ALA A 1 233 ? 29.255 0.199 16.389 1.00 37.50 233 ALA A CA 1
ATOM 1897 C C . ALA A 1 233 ? 29.972 -1.142 16.608 1.00 37.50 233 ALA A C 1
ATOM 1899 O O . ALA A 1 233 ? 30.894 -1.206 17.415 1.00 37.50 233 ALA A O 1
ATOM 1900 N N . SER A 1 234 ? 29.593 -2.194 15.875 1.00 31.95 234 SER A N 1
ATOM 1901 C CA . SER A 1 234 ? 30.382 -3.438 15.800 1.00 31.95 234 SER A CA 1
ATOM 1902 C C . SER A 1 234 ? 29.966 -4.368 14.647 1.00 31.95 234 SER A C 1
ATOM 1904 O O . SER A 1 234 ? 29.756 -5.559 14.844 1.00 31.95 234 SER A O 1
ATOM 1906 N N . PHE A 1 235 ? 29.888 -3.880 13.401 1.00 31.19 235 PHE A N 1
ATOM 1907 C CA . PHE A 1 235 ? 29.895 -4.804 12.252 1.00 31.19 235 PHE A CA 1
ATOM 1908 C C . PHE A 1 235 ? 30.416 -4.191 10.946 1.00 31.19 235 PHE A C 1
ATOM 1910 O O . PHE A 1 235 ? 29.716 -4.186 9.945 1.00 31.19 235 PHE A O 1
ATOM 1917 N N . VAL A 1 236 ? 31.653 -3.686 10.928 1.00 29.69 236 VAL A N 1
ATOM 1918 C CA . VAL A 1 236 ? 32.476 -3.671 9.700 1.00 29.69 236 VAL A CA 1
ATOM 1919 C C . VAL A 1 236 ? 33.942 -3.798 10.118 1.00 29.69 236 VAL A C 1
ATOM 1921 O O . VAL A 1 236 ? 34.656 -2.815 10.282 1.00 29.69 236 VAL A O 1
ATOM 1924 N N . GLY A 1 237 ? 34.387 -5.031 10.345 1.00 27.11 237 GLY A N 1
ATOM 1925 C CA . GLY A 1 237 ? 35.793 -5.361 10.540 1.00 27.11 237 GLY A CA 1
ATOM 1926 C C . GLY A 1 237 ? 36.209 -6.419 9.526 1.00 27.11 237 GLY A C 1
ATOM 1927 O O . GLY A 1 237 ? 35.610 -7.489 9.502 1.00 27.11 237 GLY A O 1
ATOM 1928 N N . LYS A 1 238 ? 37.274 -6.111 8.771 1.00 28.77 238 LYS A N 1
ATOM 1929 C CA . LYS A 1 238 ? 38.055 -6.959 7.843 1.00 28.77 238 LYS A CA 1
ATOM 1930 C C . LYS A 1 238 ? 37.708 -6.872 6.353 1.00 28.77 238 LYS A C 1
ATOM 1932 O O . LYS A 1 238 ? 37.157 -7.795 5.772 1.00 28.77 238 LYS A O 1
ATOM 1937 N N . LEU A 1 239 ? 38.228 -5.821 5.719 1.00 27.12 239 LEU A N 1
ATOM 1938 C CA . LEU A 1 239 ? 38.922 -5.928 4.431 1.00 27.12 239 LEU A CA 1
ATOM 1939 C C . LEU A 1 239 ? 40.188 -5.062 4.508 1.00 27.12 239 LEU A C 1
ATOM 1941 O O . LEU A 1 239 ? 40.181 -3.884 4.169 1.00 27.12 239 LEU A O 1
ATOM 1945 N N . THR A 1 240 ? 41.272 -5.634 5.029 1.00 28.00 240 THR A N 1
ATOM 1946 C CA . THR A 1 240 ? 42.619 -5.058 4.943 1.00 28.00 240 THR A CA 1
ATOM 1947 C C . THR A 1 240 ? 43.278 -5.545 3.654 1.00 28.00 240 THR A C 1
ATOM 1949 O O . THR A 1 240 ? 43.684 -6.702 3.579 1.00 28.00 240 THR A O 1
ATOM 1952 N N . PHE A 1 241 ? 43.406 -4.667 2.657 1.00 28.17 241 PHE A N 1
ATOM 1953 C CA . PHE A 1 241 ? 44.433 -4.785 1.618 1.00 28.17 241 PHE A CA 1
ATOM 1954 C C . PHE A 1 241 ? 45.671 -4.036 2.118 1.00 28.17 241 PHE A C 1
ATOM 1956 O O . PHE A 1 241 ? 45.699 -2.808 2.132 1.00 28.17 241 PHE A O 1
ATOM 1963 N N . GLY A 1 242 ? 46.664 -4.782 2.603 1.00 27.47 242 GLY A N 1
ATOM 1964 C CA . GLY A 1 242 ? 47.965 -4.244 2.983 1.00 27.47 242 GLY A CA 1
ATOM 1965 C C . GLY A 1 242 ? 48.918 -4.283 1.795 1.00 27.47 242 GLY A C 1
ATOM 1966 O O . GLY A 1 242 ? 49.473 -5.333 1.489 1.00 27.47 242 GLY A O 1
ATOM 1967 N N . THR A 1 243 ? 49.119 -3.139 1.146 1.00 27.64 243 THR A N 1
ATOM 1968 C CA . THR A 1 243 ? 50.294 -2.892 0.304 1.00 27.64 243 THR A CA 1
ATOM 1969 C C . THR A 1 243 ? 51.458 -2.573 1.237 1.00 27.64 243 THR A C 1
ATOM 1971 O O . THR A 1 243 ? 51.467 -1.529 1.887 1.00 27.64 243 THR A O 1
ATOM 1974 N N . VAL A 1 244 ? 52.423 -3.487 1.341 1.00 31.06 244 VAL A N 1
ATOM 1975 C CA . VAL A 1 244 ? 53.666 -3.280 2.093 1.00 31.06 244 VAL A CA 1
ATOM 1976 C C . VAL A 1 244 ? 54.588 -2.394 1.253 1.00 31.06 244 VAL A C 1
ATOM 1978 O O . VAL A 1 244 ? 55.182 -2.851 0.281 1.00 31.06 244 VAL A O 1
ATOM 1981 N N . ALA A 1 245 ? 54.678 -1.114 1.616 1.00 32.16 245 ALA A N 1
ATOM 1982 C CA . ALA A 1 245 ? 55.767 -0.232 1.207 1.00 32.16 245 ALA A CA 1
ATOM 1983 C C . ALA A 1 245 ? 56.905 -0.355 2.230 1.00 32.16 245 ALA A C 1
ATOM 1985 O O . ALA A 1 245 ? 56.667 -0.411 3.437 1.00 32.16 245 ALA A O 1
ATOM 1986 N N . GLY A 1 246 ? 58.125 -0.482 1.711 1.00 29.31 246 GLY A N 1
ATOM 1987 C CA . GLY A 1 246 ? 59.291 -0.973 2.428 1.00 29.31 246 GLY A CA 1
ATOM 1988 C C . GLY A 1 246 ? 59.849 -0.067 3.521 1.00 29.31 246 GLY A C 1
ATOM 1989 O O . GLY A 1 246 ? 59.701 1.149 3.507 1.00 29.31 246 GLY A O 1
ATOM 1990 N N . ASN A 1 247 ? 60.583 -0.716 4.419 1.00 30.70 247 ASN A N 1
ATOM 1991 C CA . ASN A 1 247 ? 61.705 -0.133 5.135 1.00 30.70 247 ASN A CA 1
ATOM 1992 C C . ASN A 1 247 ? 62.772 -1.224 5.261 1.00 30.70 247 ASN A C 1
ATOM 1994 O O . ASN A 1 247 ? 62.610 -2.185 6.008 1.00 30.70 247 ASN A O 1
ATOM 1998 N N . VAL A 1 248 ? 63.834 -1.088 4.468 1.00 34.47 248 VAL A N 1
ATOM 1999 C CA . VAL A 1 248 ? 65.038 -1.917 4.536 1.00 34.47 248 VAL A CA 1
ATOM 2000 C C . VAL A 1 248 ? 66.047 -1.153 5.388 1.00 34.47 248 VAL A C 1
ATOM 2002 O O . VAL A 1 248 ? 66.614 -0.161 4.940 1.00 34.47 248 VAL A O 1
ATOM 2005 N N . SER A 1 249 ? 66.255 -1.602 6.624 1.00 34.28 249 SER A N 1
ATOM 2006 C CA . SER A 1 249 ? 67.444 -1.289 7.421 1.00 34.28 249 SER A CA 1
ATOM 2007 C C . SER A 1 249 ? 68.363 -2.506 7.370 1.00 34.28 249 SER A C 1
ATOM 2009 O O . SER A 1 249 ? 67.946 -3.607 7.728 1.00 34.28 249 SER A O 1
ATOM 2011 N N . GLY A 1 250 ? 69.572 -2.304 6.850 1.00 31.36 250 GLY A N 1
ATOM 2012 C CA . GLY A 1 250 ? 70.512 -3.365 6.517 1.00 31.36 250 GLY A CA 1
ATOM 2013 C C . GLY A 1 250 ? 71.146 -4.079 7.709 1.00 31.36 250 GLY A C 1
ATOM 2014 O O . GLY A 1 250 ? 71.190 -3.559 8.819 1.00 31.36 250 GLY A O 1
ATOM 2015 N N . ASN A 1 251 ? 71.680 -5.265 7.412 1.00 32.97 251 ASN A N 1
ATOM 2016 C CA . ASN A 1 251 ? 72.885 -5.819 8.021 1.00 32.97 251 ASN A CA 1
ATOM 2017 C C . ASN A 1 251 ? 73.432 -6.969 7.150 1.00 32.97 251 ASN A C 1
ATOM 2019 O O . ASN A 1 251 ? 72.752 -7.973 6.984 1.00 32.97 251 ASN A O 1
ATOM 2023 N N . GLY A 1 252 ? 74.656 -6.767 6.635 1.00 32.00 252 GLY A N 1
ATOM 2024 C CA . GLY A 1 252 ? 75.701 -7.765 6.340 1.00 32.00 252 GLY A CA 1
ATOM 2025 C C . GLY A 1 252 ? 75.508 -8.783 5.202 1.00 32.00 252 GLY A C 1
ATOM 2026 O O . GLY A 1 252 ? 74.586 -9.587 5.265 1.00 32.00 252 GLY A O 1
ATOM 2027 N N . PRO A 1 253 ? 76.442 -8.863 4.232 1.00 42.62 253 PRO A N 1
ATOM 2028 C CA . PRO A 1 253 ? 76.668 -10.076 3.461 1.00 42.62 253 PRO A CA 1
ATOM 2029 C C . PRO A 1 253 ? 77.889 -10.835 4.012 1.00 42.62 253 PRO A C 1
ATOM 2031 O O . PRO A 1 253 ? 79.015 -10.345 3.956 1.00 42.62 253 PRO A O 1
ATOM 2034 N N . GLU A 1 254 ? 77.665 -12.050 4.504 1.00 37.72 254 GLU A N 1
ATOM 2035 C CA . GLU A 1 254 ? 78.650 -13.129 4.432 1.00 37.72 254 GLU A CA 1
ATOM 2036 C C . GLU A 1 254 ? 78.105 -14.152 3.437 1.00 37.72 254 GLU A C 1
ATOM 2038 O O . GLU A 1 254 ? 77.115 -14.815 3.722 1.00 37.72 254 GLU A O 1
ATOM 2043 N N . GLU A 1 255 ? 78.744 -14.279 2.277 1.00 39.50 255 GLU A N 1
ATOM 2044 C CA . GLU A 1 255 ? 78.664 -15.496 1.471 1.00 39.50 255 GLU A CA 1
ATOM 2045 C C . GLU A 1 255 ? 79.978 -15.670 0.700 1.00 39.50 255 GLU A C 1
ATOM 2047 O O . GLU A 1 255 ? 80.296 -14.952 -0.248 1.00 39.50 255 GLU A O 1
ATOM 2052 N N . ASN A 1 256 ? 80.769 -16.632 1.176 1.00 34.72 256 ASN A N 1
ATOM 2053 C CA . ASN A 1 256 ? 81.701 -17.392 0.359 1.00 34.72 256 ASN A CA 1
ATOM 2054 C C . ASN A 1 256 ? 80.877 -18.332 -0.527 1.00 34.72 256 ASN A C 1
ATOM 2056 O O . ASN A 1 256 ? 80.055 -19.063 0.018 1.00 34.72 256 ASN A O 1
ATOM 2060 N N . LEU A 1 257 ? 81.172 -18.388 -1.828 1.00 40.09 257 LEU A N 1
ATOM 2061 C CA . LEU A 1 257 ? 81.529 -19.605 -2.579 1.00 40.09 257 LEU A CA 1
ATOM 2062 C C . LEU A 1 257 ? 81.369 -19.372 -4.092 1.00 40.09 257 LEU A C 1
ATOM 2064 O O . LEU A 1 257 ? 80.253 -19.324 -4.594 1.00 40.09 257 LEU A O 1
ATOM 2068 N N . ILE A 1 258 ? 82.539 -19.344 -4.748 1.00 40.94 258 ILE A N 1
ATOM 2069 C CA . ILE A 1 258 ? 82.862 -19.735 -6.139 1.00 40.94 258 ILE A CA 1
ATOM 2070 C C . ILE A 1 258 ? 82.230 -18.907 -7.264 1.00 40.94 258 ILE A C 1
ATOM 2072 O O . ILE A 1 258 ? 81.042 -19.101 -7.589 1.00 40.94 258 ILE A O 1
#

Solvent-accessible surface area (backbone atoms only — not comparable to full-atom values): 15406 Å² total; per-residue (Å²): 106,73,72,55,51,53,50,52,51,53,51,50,52,55,51,48,50,63,55,77,64,32,55,88,65,48,58,72,47,58,57,71,55,45,34,51,52,31,41,42,50,41,69,52,49,71,72,36,68,76,56,47,75,71,55,60,58,61,63,53,44,52,43,50,55,48,36,45,72,34,60,61,60,88,64,81,46,42,82,75,42,67,40,78,69,52,80,81,90,48,73,74,64,55,69,72,53,46,53,53,33,48,52,24,46,48,46,26,48,56,51,60,47,52,58,73,93,41,67,52,71,70,45,54,48,49,54,48,51,47,62,65,53,58,65,49,63,75,62,42,41,56,56,50,51,51,51,37,50,46,42,69,77,39,43,87,48,38,44,60,54,36,56,78,66,50,43,65,58,45,36,56,56,35,54,69,45,87,52,66,68,47,25,53,51,28,51,50,40,49,48,54,46,56,76,74,48,56,74,71,54,52,53,50,52,50,51,52,39,67,70,59,52,70,46,66,69,54,54,63,68,49,57,70,58,77,79,73,78,75,87,83,93,84,86,89,84,87,85,82,83,82,80,86,77,89,82,88,78,88,80,85,89,89,79,91,81,135

Foldseek 3Di:
DVVVVVVVVLVVLVVVCCPLLPLLVVQQPPLVVLLVSLLCLLPPQCVDPVNVVNDPLLVSLLSLLVCLQAEQDLDQQCPPQVHHHPDPPHDGDDSVSSLSSVLSSLSSSLVSQCPPDHGDLSNVLSLLVSLLRGQRCSSNLSSLVSLLVCLQVPVVRSLVSCVVSVSVVSLVSQCPHPDPSSVVSSVSSVVSNVVPDDPVVVVVCVVVCVVVVVPPVSVVSCVVVVVPPDDDDDPDDDDDPDDDDDDDDDDDDDDDDD

InterPro domains:
  IPR016024 Armadillo-type fold [SSF48371] (100-197)
  IPR031570 Neurobeachin/BDCP, DUF4704 [PF15787] (15-202)
  IPR050865 BEACH Domain-Containing [PTHR13743] (14-211)

Secondary structure (DSSP, 8-state):
-HHHHHHHHHHHHHHHHHHHT-HHHHTTS-HHHHHHHHHHIIIIITT-HHHHHH--HHHHHHHHHHHHHHT--SS-THHHH----S--SSPPPPHHHHHHHHHHHHHHHHHHHHSSSS--HHHHHHHHHHHHH---HHHHHHHHHHHHHHHHH-HHHHHHHHHHTTTHHHHHHHHT-S-HHHHHHHHHHHHHHHHHS-HHHHHHHHHHHHHHTTSHHHHHHHGGGGGT--S---S-----------------------

Radius of gyration: 26.09 Å; Cα contacts (8 Å, |Δi|>4): 214; chains: 1; bounding box: 106×52×49 Å

Nearest PDB structures (foldseek):
  4e4v-assembly2_B  TM=5.133E-01  e=1.018E-01  Homo sapiens
  6idx-assembly1_A  TM=5.175E-01  e=2.510E-01  Homo sapiens
  6tgc-assembly1_B  TM=5.214E-01  e=3.442E-01  Homo sapiens
  2db0-assembly1_A  TM=2.059E-01  e=7.086E-01  Pyrococcus horikoshii OT3

pLDDT: mean 79.11, std 22.94, range [27.11, 98.5]